Protein AF-A0A928ZYI0-F1 (afdb_monomer)

Mean predicted aligned error: 10.49 Å

Solvent-accessible surface area (backbone atoms only — not comparable to full-atom values): 10813 Å² total; per-residue (Å²): 131,84,80,61,93,61,46,67,62,53,51,55,52,46,49,52,52,40,52,75,71,68,54,58,61,42,54,43,59,63,54,42,42,55,52,51,50,44,72,76,41,76,84,53,95,66,86,69,86,47,65,69,55,44,50,51,49,47,51,52,48,62,71,78,39,56,74,75,52,48,38,54,74,51,77,34,72,52,71,47,79,56,95,93,38,81,28,45,30,55,32,68,66,76,90,75,96,70,92,78,60,72,76,78,32,42,46,92,66,49,70,70,55,48,54,58,50,60,67,38,67,67,58,39,50,54,49,52,54,52,47,50,56,47,42,55,49,30,48,51,53,53,58,56,71,72,45,95,70,78,60,77,66,54,58,54,53,52,52,50,51,52,51,52,54,54,48,54,63,55,54,71,58,55,70,78,67,73,80,118

Foldseek 3Di:
DDADPCLLVLLVVQVVVCVVVVHQQQCSLVVSQVVVLCVVCVPDPDSDRPPVSSVVSVVSSVVVDPPQSNAAQALDWDWDADPNDTWIAGAGDDPDDDDDDRLVRGPPQDPVNVCVQVVDPVSVVLSVVLNVLVNVLSVVSVVQVPDPDDPPVNVVVNVVSVVVSVVSNVVVPVVVPPPD

Nearest PDB structures (foldseek):
  6lum-assembly1_N  TM=4.759E-01  e=5.467E+00  Mycolicibacterium smegmatis MC2 51
  6lum-assembly1_D  TM=3.858E-01  e=3.660E+00  Mycolicibacterium smegmatis MC2 51
  8r7e-assembly1_A  TM=3.575E-01  e=7.712E+00  Homo sapiens

Organism: NCBI:txid1828722

Structure (mmCIF, N/CA/C/O backbone):
data_AF-A0A928ZYI0-F1
#
_entry.id   AF-A0A928ZYI0-F1
#
loop_
_atom_site.group_PDB
_atom_site.id
_atom_site.type_symbol
_atom_site.label_atom_id
_atom_site.label_alt_id
_atom_site.label_comp_id
_atom_site.label_asym_id
_atom_site.label_entity_id
_atom_site.label_seq_id
_atom_site.pdbx_PDB_ins_code
_atom_site.Cartn_x
_atom_site.Cartn_y
_atom_site.Cartn_z
_atom_site.occupancy
_atom_site.B_iso_or_equiv
_atom_site.auth_seq_id
_atom_site.auth_comp_id
_atom_site.auth_asym_id
_atom_site.auth_atom_id
_atom_site.pdbx_PDB_model_num
ATOM 1 N N . MET A 1 1 ? 23.953 13.586 -14.141 1.00 66.12 1 MET A N 1
ATOM 2 C CA . MET A 1 1 ? 24.049 13.687 -15.617 1.00 66.12 1 MET A CA 1
ATOM 3 C C . MET A 1 1 ? 22.927 14.598 -16.112 1.00 66.12 1 MET A C 1
ATOM 5 O O . MET A 1 1 ? 22.103 15.006 -15.305 1.00 66.12 1 MET A O 1
ATOM 9 N N . SER A 1 2 ? 22.910 15.006 -17.385 1.00 73.00 2 SER A N 1
ATOM 10 C CA . SER A 1 2 ? 21.799 15.810 -17.926 1.00 73.00 2 SER A CA 1
ATOM 11 C C . SER A 1 2 ? 20.615 14.918 -18.299 1.00 73.00 2 SER A C 1
ATOM 13 O O . SER A 1 2 ? 20.814 13.892 -18.949 1.00 73.00 2 SER A O 1
ATOM 15 N N . ILE A 1 3 ? 19.397 15.325 -17.936 1.00 79.12 3 ILE A N 1
ATOM 16 C CA . ILE A 1 3 ? 18.166 14.602 -18.283 1.00 79.12 3 ILE A CA 1
ATOM 17 C C . ILE A 1 3 ? 17.962 14.653 -19.812 1.00 79.12 3 ILE A C 1
ATOM 19 O O . ILE A 1 3 ? 17.959 15.751 -20.372 1.00 79.12 3 ILE A O 1
ATOM 23 N N . PRO A 1 4 ? 17.791 13.509 -20.501 1.00 83.25 4 PRO A N 1
ATOM 24 C CA . PRO A 1 4 ? 17.531 13.491 -21.940 1.00 83.25 4 PRO A CA 1
ATOM 25 C C . PRO A 1 4 ? 16.176 14.117 -22.294 1.00 83.25 4 PRO A C 1
ATOM 27 O O . PRO A 1 4 ? 15.170 13.822 -21.650 1.00 83.25 4 PRO A O 1
ATOM 30 N N . GLU A 1 5 ? 16.110 14.904 -23.371 1.00 83.81 5 GLU A N 1
ATOM 31 C CA . GLU A 1 5 ? 14.855 15.523 -23.841 1.00 83.81 5 GLU A CA 1
ATOM 32 C C . GLU A 1 5 ? 13.784 14.489 -24.238 1.00 83.81 5 GLU A C 1
ATOM 34 O O . GLU A 1 5 ? 12.589 14.737 -24.104 1.00 83.81 5 GLU A O 1
ATOM 39 N N . ASN A 1 6 ? 14.197 13.300 -24.683 1.00 90.38 6 ASN A N 1
ATOM 40 C CA . ASN A 1 6 ? 13.309 12.208 -25.083 1.00 90.38 6 ASN A CA 1
ATOM 41 C C . ASN A 1 6 ? 12.990 11.212 -23.949 1.00 90.38 6 ASN A C 1
ATOM 43 O O . ASN A 1 6 ? 12.422 10.151 -24.225 1.00 90.38 6 ASN A O 1
ATOM 47 N N . LEU A 1 7 ? 13.336 11.523 -22.690 1.00 91.38 7 LEU A N 1
ATOM 48 C CA . LEU A 1 7 ? 13.171 10.607 -21.553 1.00 91.38 7 LEU A CA 1
ATOM 49 C C . LEU A 1 7 ? 11.729 10.101 -21.413 1.00 91.38 7 LEU A C 1
ATOM 51 O O . LEU A 1 7 ? 11.518 8.906 -21.239 1.00 91.38 7 LEU A O 1
ATOM 55 N N . PHE A 1 8 ? 10.739 10.984 -21.557 1.00 92.75 8 PHE A N 1
ATOM 56 C CA . PHE A 1 8 ? 9.323 10.619 -21.448 1.00 92.75 8 PHE A CA 1
ATOM 57 C C . PHE A 1 8 ? 8.915 9.532 -22.453 1.00 92.75 8 PHE A C 1
ATOM 59 O O . PHE A 1 8 ? 8.271 8.553 -22.085 1.00 92.75 8 PHE A O 1
ATOM 66 N N . GLY A 1 9 ? 9.339 9.669 -23.714 1.00 94.00 9 GLY A N 1
ATOM 67 C CA . GLY A 1 9 ? 9.052 8.683 -24.758 1.00 94.00 9 GLY A CA 1
ATOM 68 C C . GLY A 1 9 ? 9.708 7.330 -24.482 1.00 94.00 9 GLY A C 1
ATOM 69 O O . GLY A 1 9 ? 9.057 6.299 -24.628 1.00 94.00 9 GLY A O 1
ATOM 70 N N . MET A 1 10 ? 10.962 7.335 -24.016 1.00 93.88 10 MET A N 1
ATOM 71 C CA . MET A 1 10 ? 11.665 6.105 -23.630 1.00 93.88 10 MET A CA 1
ATOM 72 C C . MET A 1 10 ? 10.990 5.405 -22.447 1.00 93.88 10 MET A C 1
ATOM 74 O O . MET A 1 10 ? 10.818 4.190 -22.479 1.00 93.88 10 MET A O 1
ATOM 78 N N . VAL A 1 11 ? 10.566 6.161 -21.428 1.00 95.00 11 VAL A N 1
ATOM 79 C CA . VAL A 1 11 ? 9.862 5.604 -20.263 1.00 95.00 11 VAL A CA 1
ATOM 80 C C . VAL A 1 11 ? 8.546 4.946 -20.677 1.00 95.00 11 VAL A C 1
ATOM 82 O O . VA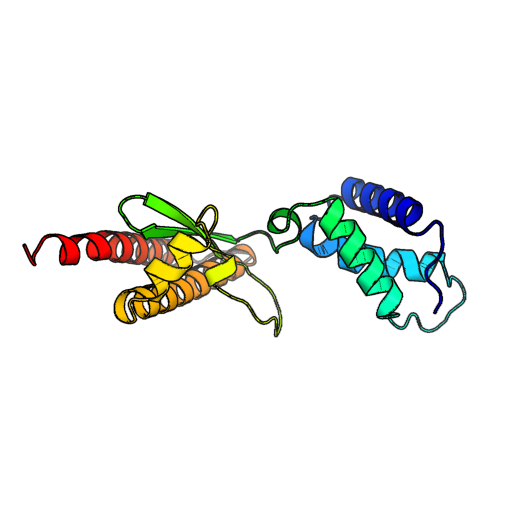L A 1 11 ? 8.266 3.844 -20.217 1.00 95.00 11 VAL A O 1
ATOM 85 N N . LEU A 1 12 ? 7.765 5.562 -21.571 1.00 95.50 12 LEU A N 1
ATOM 86 C CA . LEU A 1 12 ? 6.510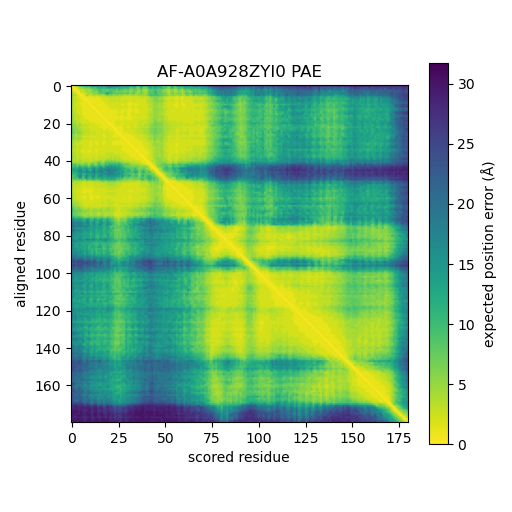 4.973 -22.055 1.00 95.50 12 LEU A CA 1
ATOM 87 C C . LEU A 1 12 ? 6.717 3.691 -22.871 1.00 95.50 12 LEU A C 1
ATOM 89 O O . LEU A 1 12 ? 5.909 2.766 -22.781 1.00 95.50 12 LEU A O 1
ATOM 93 N N . GLU A 1 13 ? 7.775 3.629 -23.677 1.00 96.50 13 GLU A N 1
ATOM 94 C CA . GLU A 1 13 ? 8.110 2.422 -24.436 1.00 96.50 13 GLU A CA 1
ATOM 95 C C . GLU A 1 13 ? 8.486 1.269 -23.497 1.00 96.50 13 GLU A C 1
ATOM 97 O O . GLU A 1 13 ? 7.930 0.176 -23.608 1.00 96.50 13 GLU A O 1
ATOM 102 N N . ILE A 1 14 ? 9.356 1.538 -22.520 1.00 95.81 14 ILE A N 1
ATOM 103 C CA . ILE A 1 14 ? 9.773 0.554 -21.515 1.00 95.81 14 ILE A CA 1
ATOM 104 C C . ILE A 1 14 ? 8.589 0.119 -20.645 1.00 95.81 14 ILE A C 1
ATOM 106 O O . ILE A 1 14 ? 8.409 -1.073 -20.413 1.00 95.81 14 ILE A O 1
ATOM 110 N N . ASP A 1 15 ? 7.742 1.044 -20.189 1.00 95.69 15 ASP A N 1
ATOM 111 C CA . ASP A 1 15 ? 6.549 0.695 -19.406 1.00 95.69 15 ASP A CA 1
ATOM 112 C C . ASP A 1 15 ? 5.623 -0.240 -20.198 1.00 95.69 15 ASP A C 1
ATOM 114 O O . ASP A 1 15 ? 5.145 -1.242 -19.667 1.00 95.69 15 ASP A O 1
ATOM 118 N N . LYS A 1 16 ? 5.449 -0.002 -21.505 1.00 96.69 16 LYS A N 1
ATOM 119 C CA . LYS A 1 16 ? 4.693 -0.902 -22.387 1.00 96.69 16 LYS A CA 1
ATOM 120 C C . LYS A 1 16 ? 5.327 -2.292 -22.490 1.00 96.69 16 LYS A C 1
ATOM 122 O O . LYS A 1 16 ? 4.604 -3.290 -22.505 1.00 96.69 16 LYS A O 1
ATOM 127 N N . GLU A 1 17 ? 6.652 -2.384 -22.558 1.00 96.75 17 GLU A N 1
ATOM 128 C CA . GLU A 1 17 ? 7.370 -3.664 -22.531 1.00 96.75 17 GLU A CA 1
ATOM 129 C C . GLU A 1 17 ? 7.152 -4.403 -21.203 1.00 96.75 17 GLU A C 1
ATOM 131 O O . GLU A 1 17 ? 6.815 -5.588 -21.212 1.00 96.75 17 GLU A O 1
ATOM 136 N N . LEU A 1 18 ? 7.256 -3.700 -20.072 1.00 94.69 18 LEU A N 1
ATOM 137 C CA . LEU A 1 18 ? 7.029 -4.253 -18.734 1.00 94.69 18 LEU A CA 1
ATOM 138 C C . LEU A 1 18 ? 5.569 -4.700 -18.535 1.00 94.69 18 LEU A C 1
ATOM 140 O O . LEU A 1 18 ? 5.321 -5.752 -17.942 1.00 94.69 18 LEU A O 1
ATOM 144 N N . ILE A 1 19 ? 4.597 -3.960 -19.080 1.00 93.75 19 ILE A N 1
ATOM 145 C CA . ILE A 1 19 ? 3.182 -4.365 -19.118 1.00 93.75 19 ILE A CA 1
ATOM 146 C C . ILE A 1 19 ? 3.024 -5.690 -19.867 1.00 93.75 19 ILE A C 1
ATOM 148 O O . ILE A 1 19 ? 2.375 -6.604 -19.360 1.00 93.75 19 ILE A O 1
ATOM 152 N N . ASN A 1 20 ? 3.633 -5.818 -21.048 1.00 95.06 20 ASN A N 1
ATOM 153 C CA . ASN A 1 20 ? 3.550 -7.041 -21.853 1.00 95.06 20 ASN A CA 1
ATOM 154 C C . ASN A 1 20 ? 4.205 -8.250 -21.165 1.00 95.06 20 ASN A C 1
ATOM 156 O O . ASN A 1 20 ? 3.819 -9.386 -21.429 1.00 95.06 20 ASN A O 1
ATOM 160 N N . GLN A 1 21 ? 5.167 -8.015 -20.271 1.00 94.31 21 GLN A N 1
ATOM 161 C CA . GLN A 1 21 ? 5.796 -9.040 -19.432 1.00 94.31 21 GLN A CA 1
ATOM 162 C C . GLN A 1 21 ? 4.966 -9.401 -18.185 1.00 94.31 21 GLN A C 1
ATOM 164 O O . GLN A 1 21 ? 5.357 -10.281 -17.424 1.00 94.31 21 GLN A O 1
ATOM 169 N N . GLY A 1 22 ? 3.827 -8.737 -17.955 1.00 87.62 22 GLY A N 1
ATOM 170 C CA . GLY A 1 22 ? 2.979 -8.969 -16.783 1.00 87.62 22 GLY A CA 1
ATOM 171 C C . GLY A 1 22 ? 3.544 -8.395 -15.482 1.00 87.62 22 GLY A C 1
ATOM 172 O O . GLY A 1 22 ? 3.094 -8.766 -14.400 1.00 87.62 22 GLY A O 1
ATOM 173 N N . ILE A 1 23 ? 4.522 -7.489 -15.561 1.00 88.94 23 ILE A N 1
ATOM 174 C CA . ILE A 1 23 ? 5.124 -6.857 -14.387 1.00 88.94 23 ILE A CA 1
ATOM 175 C C . ILE A 1 23 ? 4.099 -5.937 -13.724 1.00 88.94 23 ILE A C 1
ATOM 177 O O . ILE A 1 23 ? 3.411 -5.172 -14.400 1.00 88.94 23 ILE A O 1
ATOM 181 N N . ASN A 1 24 ? 3.994 -5.975 -12.397 1.00 84.00 24 ASN A N 1
ATOM 182 C CA . ASN A 1 24 ? 3.056 -5.132 -11.655 1.00 84.00 24 ASN A CA 1
ATOM 183 C C . ASN A 1 24 ? 3.522 -3.665 -11.592 1.00 84.00 24 ASN A C 1
ATOM 185 O O . ASN A 1 24 ? 4.717 -3.440 -11.405 1.00 84.00 24 ASN A O 1
ATOM 189 N N . PRO A 1 25 ? 2.616 -2.667 -11.659 1.00 86.00 25 PRO A N 1
ATOM 190 C CA . PRO A 1 25 ? 3.000 -1.253 -11.754 1.00 86.00 25 PRO A CA 1
ATOM 191 C C . PRO A 1 25 ? 3.922 -0.758 -10.624 1.00 86.00 25 PRO A C 1
ATOM 193 O O . PRO A 1 25 ? 4.846 0.004 -10.896 1.00 86.00 25 PRO A O 1
ATOM 196 N N . HIS A 1 26 ? 3.751 -1.250 -9.391 1.00 82.44 26 HIS A N 1
ATOM 197 C CA . HIS A 1 26 ? 4.554 -0.850 -8.224 1.00 82.44 26 HIS A CA 1
ATOM 198 C C . HIS A 1 26 ? 6.069 -1.089 -8.346 1.00 82.44 26 HIS A C 1
ATOM 200 O O . HIS A 1 26 ? 6.850 -0.333 -7.778 1.00 82.44 26 HIS A O 1
ATOM 206 N N . VAL A 1 27 ? 6.508 -2.094 -9.114 1.00 85.31 27 VAL A N 1
ATOM 207 C CA . VAL A 1 27 ? 7.943 -2.347 -9.372 1.00 85.31 27 VAL A CA 1
ATOM 208 C C . VAL A 1 27 ? 8.423 -1.762 -10.697 1.00 85.31 27 VAL A C 1
ATOM 210 O O . VAL A 1 27 ? 9.629 -1.704 -10.942 1.00 85.31 27 VAL A O 1
ATOM 213 N N . ARG A 1 28 ? 7.510 -1.319 -11.574 1.00 89.69 28 ARG A N 1
ATOM 214 C CA . ARG A 1 28 ? 7.880 -0.884 -12.929 1.00 89.69 28 ARG A CA 1
ATOM 215 C C . ARG A 1 28 ? 8.763 0.347 -12.924 1.00 89.69 28 ARG A C 1
ATOM 217 O O . ARG A 1 28 ? 9.660 0.408 -13.751 1.00 89.69 28 ARG A O 1
ATOM 224 N N . TYR A 1 29 ? 8.572 1.287 -11.996 1.00 87.94 29 TYR A N 1
ATOM 225 C CA . TYR A 1 29 ? 9.422 2.480 -11.940 1.00 87.94 29 TYR A CA 1
ATOM 226 C C . TYR A 1 29 ? 10.896 2.111 -11.708 1.00 87.94 29 TYR A C 1
ATOM 228 O O . TYR A 1 29 ? 11.773 2.666 -12.362 1.00 87.94 29 TYR A O 1
ATOM 236 N N . ALA A 1 30 ? 11.163 1.155 -10.812 1.00 86.00 30 ALA A N 1
ATOM 237 C CA . ALA A 1 30 ? 12.517 0.726 -10.479 1.00 86.00 30 ALA A CA 1
ATOM 238 C C . ALA A 1 30 ? 13.158 -0.002 -11.666 1.00 86.00 30 ALA A C 1
ATOM 240 O O . ALA A 1 30 ? 14.255 0.346 -12.092 1.00 86.00 30 ALA A O 1
ATOM 241 N N . LEU A 1 31 ? 12.424 -0.942 -12.268 1.00 90.06 31 LEU A N 1
ATOM 242 C CA . LEU A 1 31 ? 12.883 -1.672 -13.451 1.00 90.06 31 LEU A CA 1
ATOM 243 C C . LEU A 1 31 ? 13.069 -0.750 -14.663 1.00 90.06 31 LEU A C 1
ATOM 245 O O . LEU A 1 31 ? 14.016 -0.910 -15.428 1.00 90.06 31 LEU A O 1
ATOM 249 N N . ALA A 1 32 ? 12.198 0.245 -14.826 1.00 91.69 32 ALA A N 1
ATOM 250 C CA . ALA A 1 32 ? 12.322 1.231 -15.887 1.00 91.69 32 ALA A CA 1
ATOM 251 C C . ALA A 1 32 ? 13.551 2.121 -15.698 1.00 91.69 32 ALA A C 1
ATOM 253 O O . ALA A 1 32 ? 14.197 2.443 -16.689 1.00 91.69 32 ALA A O 1
ATOM 254 N N . SER A 1 33 ? 13.916 2.480 -14.463 1.00 89.06 33 SER A N 1
ATOM 255 C CA . SER A 1 33 ? 15.175 3.183 -14.189 1.00 89.06 33 SER A CA 1
ATOM 256 C C . SER A 1 33 ? 16.384 2.383 -14.664 1.00 89.06 33 SER A C 1
ATOM 258 O O . SER A 1 33 ? 17.222 2.924 -15.388 1.00 89.06 33 SER A O 1
ATOM 260 N N . ASP A 1 34 ? 16.435 1.090 -14.347 1.00 87.62 34 ASP A N 1
ATOM 261 C CA . ASP A 1 34 ? 17.522 0.217 -14.793 1.00 87.62 34 ASP A CA 1
ATOM 262 C C . ASP A 1 34 ? 17.577 0.110 -16.325 1.00 87.62 34 ASP A C 1
ATOM 264 O O . ASP A 1 34 ? 18.645 0.248 -16.924 1.00 87.62 34 ASP A O 1
ATOM 268 N N . GLU A 1 35 ? 16.433 -0.088 -16.985 1.00 90.56 35 GLU A N 1
ATOM 269 C CA . GLU A 1 35 ? 16.365 -0.199 -18.447 1.00 90.56 35 GLU A CA 1
ATOM 270 C C . GLU A 1 35 ? 16.688 1.118 -19.166 1.00 90.56 35 GLU A C 1
ATOM 272 O O . GLU A 1 35 ? 17.401 1.116 -20.173 1.00 90.56 35 GLU A O 1
ATOM 277 N N . VAL A 1 36 ? 16.242 2.263 -18.641 1.00 90.50 36 VAL A N 1
ATOM 278 C CA . VAL A 1 36 ? 16.611 3.578 -19.186 1.00 90.50 36 VAL A CA 1
ATOM 279 C C . VAL A 1 36 ? 18.121 3.777 -19.098 1.00 90.50 36 VAL A C 1
ATOM 281 O O . VAL A 1 36 ? 18.742 4.179 -20.084 1.00 90.50 36 VAL A O 1
ATOM 284 N N . LEU A 1 37 ? 18.737 3.467 -17.956 1.00 87.25 37 LEU A N 1
ATOM 285 C CA . LEU A 1 37 ? 20.180 3.622 -17.791 1.00 87.25 37 LEU A CA 1
ATOM 286 C C . LEU A 1 37 ? 20.968 2.692 -18.725 1.00 87.25 37 LEU A C 1
ATOM 288 O O . LEU A 1 37 ? 21.953 3.135 -19.317 1.00 87.25 37 LEU A O 1
ATOM 292 N N . LYS A 1 38 ? 20.509 1.450 -18.939 1.00 87.62 38 LYS A N 1
ATOM 293 C CA . LYS A 1 38 ? 21.093 0.536 -19.941 1.00 87.62 38 LYS A CA 1
ATOM 294 C C . LYS A 1 38 ? 21.020 1.111 -21.355 1.00 87.62 38 LYS A C 1
ATOM 296 O O . LYS A 1 38 ? 22.003 1.036 -22.090 1.00 87.62 38 LYS A O 1
ATOM 301 N N . ARG A 1 39 ? 19.881 1.698 -21.746 1.00 88.69 39 ARG A N 1
ATOM 302 C CA . ARG A 1 39 ? 19.697 2.294 -23.083 1.00 88.69 39 ARG A CA 1
ATOM 303 C C . ARG A 1 39 ? 20.539 3.554 -23.285 1.00 88.69 39 ARG A C 1
ATOM 305 O O . ARG A 1 39 ? 21.074 3.754 -24.372 1.00 88.69 39 ARG A O 1
ATOM 312 N N . LEU A 1 40 ? 20.669 4.390 -22.256 1.00 85.88 40 LEU A N 1
ATOM 313 C CA . LEU A 1 40 ? 21.466 5.619 -22.314 1.00 85.88 40 LEU A CA 1
ATOM 314 C C . LEU A 1 40 ? 22.975 5.346 -22.271 1.00 85.88 40 LEU A C 1
ATOM 316 O O . LEU A 1 40 ? 23.748 6.078 -22.891 1.00 85.88 40 LEU A O 1
ATOM 320 N N . TYR A 1 41 ? 23.395 4.291 -21.568 1.00 84.12 41 TYR A N 1
ATOM 321 C CA . TYR A 1 41 ? 24.804 3.992 -21.310 1.00 84.12 41 TYR A CA 1
ATOM 322 C C . TYR A 1 41 ? 25.156 2.515 -21.573 1.00 84.12 41 TYR A C 1
ATOM 324 O O . TYR A 1 41 ? 25.659 1.832 -20.678 1.00 84.12 41 TYR A O 1
ATOM 332 N N . PRO A 1 42 ? 24.984 2.014 -22.811 1.00 81.31 42 PRO A N 1
ATOM 333 C CA . PRO A 1 42 ? 25.115 0.586 -23.131 1.00 81.31 42 PRO A CA 1
ATOM 334 C C . PRO A 1 42 ? 26.524 0.012 -22.910 1.00 81.31 42 PRO A C 1
ATOM 336 O O . PRO A 1 42 ? 26.683 -1.195 -22.766 1.00 81.31 42 PRO A O 1
ATOM 339 N N . ASN A 1 43 ? 27.548 0.871 -22.868 1.00 80.75 43 ASN A N 1
ATOM 340 C CA . ASN A 1 43 ? 28.948 0.478 -22.691 1.00 80.75 43 ASN A CA 1
ATOM 341 C C . ASN A 1 43 ? 29.485 0.754 -21.277 1.00 80.75 43 ASN A C 1
ATOM 343 O O . ASN A 1 43 ? 30.689 0.624 -21.056 1.00 80.75 43 ASN A O 1
ATOM 347 N N . SER A 1 44 ? 28.641 1.187 -20.332 1.00 72.00 44 SER A N 1
ATOM 348 C CA . SER A 1 44 ? 29.100 1.446 -18.968 1.00 72.00 44 SER A CA 1
ATOM 349 C C . SER A 1 44 ? 29.196 0.132 -18.185 1.00 72.00 44 SER A C 1
ATOM 351 O O . SER A 1 44 ? 28.175 -0.527 -17.994 1.00 72.00 44 SER A O 1
ATOM 353 N N . PRO A 1 45 ? 30.384 -0.256 -17.683 1.00 62.25 45 PRO A N 1
ATOM 354 C CA . PRO A 1 45 ? 30.533 -1.457 -16.857 1.00 62.25 45 PRO A CA 1
ATOM 355 C C . PRO A 1 45 ? 29.892 -1.299 -15.470 1.00 62.25 45 PRO A C 1
ATOM 357 O O . PRO A 1 45 ? 29.680 -2.290 -14.777 1.00 62.25 45 PRO A O 1
ATOM 360 N N . TYR A 1 46 ? 29.571 -0.062 -15.078 1.00 58.91 46 TYR A N 1
ATOM 361 C CA . TYR A 1 46 ? 28.859 0.268 -13.851 1.00 58.91 46 TYR A CA 1
ATOM 362 C C . TYR A 1 46 ? 27.659 1.139 -14.201 1.00 58.91 46 TYR A C 1
ATOM 364 O O . TYR A 1 46 ? 27.806 2.286 -14.631 1.00 58.91 46 TYR A O 1
ATOM 372 N N . ILE A 1 47 ? 26.463 0.590 -14.024 1.00 64.88 47 ILE A N 1
ATOM 373 C CA . ILE A 1 47 ? 25.238 1.378 -14.029 1.00 64.88 47 ILE A CA 1
ATOM 374 C C . ILE A 1 47 ? 25.029 1.825 -12.587 1.00 64.88 47 ILE A C 1
ATOM 376 O O . ILE A 1 47 ? 24.393 1.138 -11.794 1.00 64.88 47 ILE A O 1
ATOM 380 N N . THR A 1 48 ? 25.655 2.935 -12.203 1.00 61.47 48 THR A N 1
ATOM 381 C CA . THR A 1 48 ? 25.264 3.612 -10.965 1.00 61.47 48 THR A CA 1
ATOM 382 C C . THR A 1 48 ? 23.933 4.309 -11.213 1.00 61.47 48 THR A C 1
ATOM 384 O O . THR A 1 48 ? 23.835 5.029 -12.213 1.00 61.47 48 THR A O 1
ATOM 387 N N . PRO A 1 49 ? 22.931 4.129 -10.336 1.00 62.91 49 PRO A N 1
ATOM 388 C CA . PRO A 1 49 ? 21.721 4.930 -10.384 1.00 62.91 49 PRO A CA 1
ATOM 389 C C . PRO A 1 49 ? 22.117 6.404 -10.348 1.00 62.91 49 PRO A C 1
ATOM 391 O O . PRO A 1 49 ? 22.756 6.861 -9.403 1.00 62.91 49 PRO A O 1
ATOM 394 N N . ASP A 1 50 ? 21.806 7.137 -11.413 1.00 70.50 50 ASP A N 1
ATOM 395 C CA . ASP A 1 50 ? 21.826 8.589 -11.340 1.00 70.50 50 ASP A CA 1
ATOM 396 C C . ASP A 1 50 ? 20.522 9.009 -10.667 1.00 70.50 50 ASP A C 1
ATOM 398 O O . ASP A 1 50 ? 19.439 8.839 -11.242 1.00 70.50 50 ASP A O 1
ATOM 402 N N . ASP A 1 51 ? 20.629 9.536 -9.448 1.00 77.25 51 ASP A N 1
ATOM 403 C CA . ASP A 1 51 ? 19.485 9.993 -8.658 1.00 77.25 51 ASP A CA 1
ATOM 404 C C . ASP A 1 51 ? 18.614 10.982 -9.450 1.00 77.25 51 ASP A C 1
ATOM 406 O O . ASP A 1 51 ? 17.391 10.928 -9.366 1.00 77.25 51 ASP A O 1
ATOM 410 N N . SER A 1 52 ? 19.210 11.814 -10.315 1.00 84.50 52 SER A N 1
ATOM 411 C CA . SER A 1 52 ? 18.465 12.793 -11.120 1.00 84.50 52 SER A CA 1
ATOM 412 C C . SER A 1 52 ? 17.616 12.159 -12.228 1.00 84.50 52 SER A C 1
ATOM 414 O O . SER A 1 52 ? 16.496 12.607 -12.480 1.00 84.50 52 SER A O 1
ATOM 416 N N . ILE A 1 53 ? 18.112 11.096 -12.871 1.00 85.38 53 ILE A N 1
ATOM 417 C CA . ILE A 1 53 ? 17.354 10.343 -13.883 1.00 85.38 53 ILE A CA 1
ATOM 418 C C . ILE A 1 53 ? 16.281 9.503 -13.190 1.00 85.38 53 ILE A C 1
ATOM 420 O O . ILE A 1 53 ? 15.131 9.500 -13.625 1.00 85.38 53 ILE A O 1
ATOM 424 N N . SER A 1 54 ? 16.632 8.849 -12.084 1.00 84.81 54 SER A N 1
ATOM 425 C CA . SER A 1 54 ? 15.709 8.029 -11.295 1.00 84.81 54 SER A CA 1
ATOM 426 C C . SER A 1 54 ? 14.547 8.860 -10.741 1.00 84.81 54 SER A C 1
ATOM 428 O O . SER A 1 54 ? 13.389 8.450 -10.834 1.00 84.81 54 SER A O 1
ATOM 430 N N . ASP A 1 55 ? 14.821 10.068 -10.242 1.00 88.19 55 ASP A N 1
ATOM 431 C CA . 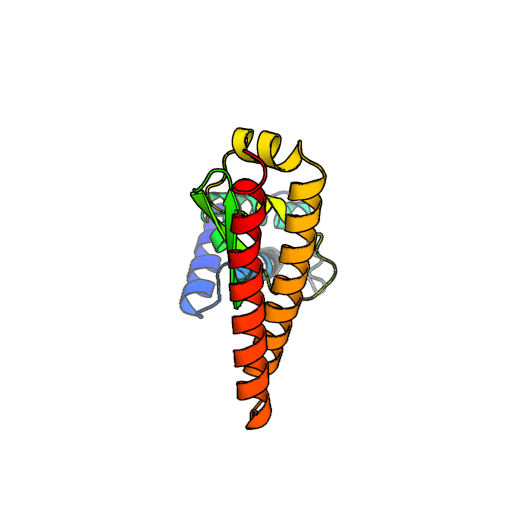ASP A 1 55 ? 13.792 11.004 -9.789 1.00 88.19 55 ASP A CA 1
ATOM 432 C C . ASP A 1 55 ? 12.913 11.506 -10.935 1.00 88.19 55 ASP A C 1
ATOM 434 O O . ASP A 1 55 ? 11.693 11.590 -10.777 1.00 88.19 55 ASP A O 1
ATOM 438 N N . ALA A 1 56 ? 13.496 11.804 -12.099 1.00 90.44 56 ALA A N 1
ATOM 439 C CA . ALA A 1 56 ? 12.729 12.198 -13.277 1.00 90.44 56 ALA A CA 1
ATOM 440 C C . ALA A 1 56 ? 11.787 11.072 -13.736 1.00 90.44 56 ALA A C 1
ATOM 442 O O . ALA A 1 56 ? 10.611 11.320 -14.005 1.00 90.44 56 ALA A O 1
ATOM 443 N N . ILE A 1 57 ? 12.260 9.823 -13.749 1.00 91.06 57 ILE A N 1
ATOM 444 C CA . ILE A 1 57 ? 11.438 8.645 -14.058 1.00 91.06 57 ILE A CA 1
ATOM 445 C C . ILE A 1 57 ? 10.325 8.487 -13.021 1.00 91.06 57 ILE A C 1
ATOM 447 O O . ILE A 1 57 ? 9.164 8.324 -13.394 1.00 91.06 57 ILE A O 1
ATOM 451 N N . ARG A 1 58 ? 10.632 8.617 -11.725 1.00 87.81 58 ARG A N 1
ATOM 452 C CA . ARG A 1 58 ? 9.624 8.567 -10.655 1.00 87.81 58 ARG A CA 1
ATOM 453 C C . ARG A 1 58 ? 8.543 9.634 -10.838 1.00 87.81 58 ARG A C 1
ATOM 455 O O . ARG A 1 58 ? 7.363 9.350 -10.648 1.00 87.81 58 ARG A O 1
ATOM 462 N N . GLN A 1 59 ? 8.920 10.850 -11.234 1.00 90.81 59 GLN A N 1
ATOM 463 C CA . GLN A 1 59 ? 7.959 11.913 -11.542 1.00 90.81 59 GLN A CA 1
ATOM 464 C C . GLN A 1 59 ? 7.074 11.565 -12.741 1.00 90.81 59 GLN A C 1
ATOM 466 O O . GLN A 1 59 ? 5.872 11.808 -12.678 1.00 90.81 59 GLN A O 1
ATOM 471 N N . ILE A 1 60 ? 7.633 10.963 -13.793 1.00 93.69 60 ILE A N 1
ATOM 472 C CA . ILE A 1 60 ? 6.864 10.505 -14.958 1.00 93.69 60 ILE A CA 1
ATOM 473 C C . ILE A 1 60 ? 5.854 9.425 -14.544 1.00 93.69 60 ILE A C 1
ATOM 475 O O . ILE A 1 60 ? 4.676 9.532 -14.877 1.00 93.69 60 ILE A O 1
ATOM 479 N N . TYR A 1 61 ? 6.265 8.432 -13.751 1.00 92.06 61 TYR A N 1
ATOM 480 C CA . TYR A 1 61 ? 5.347 7.405 -13.246 1.00 92.06 61 TYR A CA 1
ATOM 481 C C . TYR A 1 61 ? 4.218 8.002 -12.397 1.00 92.06 61 TYR A C 1
ATOM 483 O O . TYR A 1 61 ? 3.064 7.632 -12.594 1.00 92.06 61 TYR A O 1
ATOM 491 N N . ASN A 1 62 ? 4.510 8.981 -11.535 1.00 88.00 62 ASN A N 1
ATOM 492 C CA . ASN A 1 62 ? 3.492 9.695 -10.751 1.00 88.00 62 ASN A CA 1
ATOM 493 C C . ASN A 1 62 ? 2.498 10.512 -11.604 1.00 88.00 62 ASN A C 1
ATOM 495 O O . ASN A 1 62 ? 1.463 10.928 -11.089 1.00 88.00 62 ASN A O 1
ATOM 499 N N . GLN A 1 63 ? 2.808 10.788 -12.877 1.00 90.94 63 GLN A N 1
ATOM 500 C CA . GLN A 1 63 ? 1.883 11.438 -13.815 1.00 90.94 63 GLN A CA 1
ATOM 501 C C . GLN A 1 63 ? 0.998 10.430 -14.558 1.00 90.94 63 GLN A C 1
ATOM 503 O O . GLN A 1 63 ? -0.128 10.763 -14.923 1.00 90.94 63 GLN A O 1
ATOM 508 N N . ILE A 1 64 ? 1.510 9.223 -14.812 1.00 91.00 64 ILE A N 1
ATOM 509 C CA . ILE A 1 64 ? 0.816 8.178 -15.581 1.00 91.00 64 ILE A CA 1
ATOM 510 C C . ILE A 1 64 ? -0.108 7.356 -14.678 1.00 91.00 64 ILE A C 1
ATOM 512 O O . ILE A 1 64 ? -1.196 6.957 -15.090 1.00 91.00 64 ILE A O 1
ATOM 516 N N . TYR A 1 65 ? 0.329 7.108 -13.447 1.00 87.50 65 TYR A N 1
ATOM 517 C CA . TYR A 1 65 ? -0.316 6.211 -12.503 1.00 87.50 65 TYR A CA 1
ATOM 518 C C . TYR A 1 65 ? -0.790 6.966 -11.269 1.00 87.50 65 TYR A C 1
ATOM 520 O O . TYR A 1 65 ? -0.170 7.938 -10.832 1.00 87.50 65 TYR A O 1
ATOM 528 N N . SER A 1 66 ? -1.880 6.493 -10.665 1.00 80.94 66 SER A N 1
ATOM 529 C CA . SER A 1 66 ? -2.247 6.987 -9.344 1.00 80.94 66 SER A CA 1
ATOM 530 C C . SER A 1 66 ? -1.243 6.477 -8.309 1.00 80.94 66 SER A C 1
ATOM 532 O O . SER A 1 66 ? -0.637 5.417 -8.479 1.00 80.94 66 SER A O 1
ATOM 534 N N . LEU A 1 67 ? -1.106 7.189 -7.185 1.00 73.12 67 LEU A N 1
ATOM 535 C CA . LEU A 1 67 ? -0.274 6.723 -6.069 1.00 73.12 67 LEU A CA 1
ATOM 536 C C . LEU A 1 67 ? -0.647 5.291 -5.646 1.00 73.12 67 LEU A C 1
ATOM 538 O O . LEU A 1 67 ? 0.224 4.504 -5.297 1.00 73.12 67 LEU A O 1
ATOM 542 N N . ARG A 1 68 ? -1.935 4.946 -5.735 1.00 71.06 68 ARG A N 1
ATOM 543 C CA . ARG A 1 68 ? -2.463 3.617 -5.422 1.00 71.06 68 ARG A CA 1
ATOM 544 C C . ARG A 1 68 ? -1.930 2.526 -6.353 1.00 71.06 68 ARG A C 1
ATOM 546 O O . ARG A 1 68 ? -1.759 1.400 -5.900 1.00 71.06 68 ARG A O 1
ATOM 553 N N . ASP A 1 69 ? -1.704 2.828 -7.626 1.00 78.31 69 ASP A N 1
ATOM 554 C CA . ASP A 1 69 ? -1.206 1.842 -8.592 1.00 78.31 69 ASP A CA 1
ATOM 555 C C . ASP A 1 69 ? 0.298 1.592 -8.402 1.00 78.31 69 ASP A C 1
ATOM 557 O O . ASP A 1 69 ? 0.780 0.484 -8.626 1.00 78.31 69 ASP A O 1
ATOM 561 N N . LEU A 1 70 ? 1.032 2.623 -7.970 1.00 77.19 70 LEU A N 1
ATOM 562 C CA . LEU A 1 70 ? 2.477 2.570 -7.724 1.00 77.19 70 LEU A CA 1
ATOM 563 C C . LEU A 1 70 ? 2.847 2.014 -6.345 1.00 77.19 70 LEU A C 1
ATOM 565 O O . LEU A 1 70 ? 4.003 1.670 -6.117 1.00 77.19 70 LEU A O 1
ATOM 569 N N . GLN A 1 71 ? 1.891 1.934 -5.423 1.00 71.75 71 GLN A N 1
ATOM 570 C CA . GLN A 1 71 ? 2.080 1.279 -4.133 1.00 71.75 71 GLN A CA 1
ATOM 571 C C . GLN A 1 71 ? 2.078 -0.240 -4.289 1.00 71.75 71 GLN A C 1
ATOM 573 O O . GLN A 1 71 ? 1.364 -0.788 -5.132 1.00 71.75 71 GLN A O 1
ATOM 578 N N . SER A 1 72 ? 2.852 -0.924 -3.441 1.00 66.69 72 SER A N 1
ATOM 579 C CA . SER A 1 72 ? 2.843 -2.384 -3.388 1.00 66.69 72 SER A CA 1
ATOM 580 C C . SER A 1 72 ? 1.410 -2.904 -3.213 1.00 66.69 72 SER A C 1
ATOM 582 O O . SER A 1 72 ? 0.643 -2.351 -2.409 1.00 66.69 72 SER A O 1
ATOM 584 N N . PRO A 1 73 ? 1.000 -3.917 -4.001 1.00 65.88 73 PRO A N 1
ATOM 585 C CA . PRO A 1 73 ? -0.341 -4.463 -3.938 1.00 65.88 73 PRO A CA 1
ATOM 586 C C . PRO A 1 73 ? -0.628 -4.932 -2.515 1.00 65.88 73 PRO A C 1
ATOM 588 O O . PRO A 1 73 ? 0.084 -5.755 -1.946 1.00 65.88 73 PRO A O 1
ATOM 591 N N . SER A 1 74 ? -1.690 -4.386 -1.929 1.00 62.91 74 SER A N 1
ATOM 592 C CA . SER A 1 74 ? -2.063 -4.713 -0.560 1.00 62.91 74 SER A CA 1
ATOM 593 C C . SER A 1 74 ? -2.517 -6.166 -0.480 1.00 62.91 74 SER A C 1
ATOM 595 O O . SER A 1 74 ? -3.493 -6.550 -1.125 1.00 62.91 74 SER A O 1
ATOM 597 N N . VAL A 1 75 ? -1.840 -6.960 0.348 1.00 72.50 75 VAL A N 1
ATOM 598 C CA . VAL A 1 75 ? -2.234 -8.349 0.641 1.00 72.50 75 VAL A CA 1
ATOM 599 C C . VAL A 1 75 ? -3.521 -8.376 1.478 1.00 72.50 75 VAL A C 1
ATOM 601 O O . VAL A 1 75 ? -4.280 -9.345 1.451 1.00 72.50 75 VAL A O 1
ATOM 604 N N . HIS A 1 76 ? -3.814 -7.274 2.176 1.00 80.19 76 HIS A N 1
ATOM 605 C CA . HIS A 1 76 ? -5.020 -7.089 2.968 1.00 80.19 76 HIS A CA 1
ATOM 606 C C . HIS A 1 76 ? -5.544 -5.648 2.878 1.00 80.19 76 HIS A C 1
ATOM 608 O O . HIS A 1 76 ? -4.776 -4.685 2.821 1.00 80.19 76 HIS A O 1
ATOM 614 N N . VAL A 1 77 ? -6.870 -5.498 2.898 1.00 82.38 77 VAL A N 1
ATOM 615 C CA . VAL A 1 77 ? -7.548 -4.203 3.029 1.00 82.38 77 VAL A CA 1
ATOM 616 C C . VAL A 1 77 ? -8.445 -4.272 4.257 1.00 82.38 77 VAL A C 1
ATOM 618 O O . VAL A 1 77 ? -9.432 -5.007 4.267 1.00 82.38 77 VAL A O 1
ATOM 621 N N . GLY A 1 78 ? -8.080 -3.509 5.284 1.00 84.25 78 GLY A N 1
ATOM 622 C CA . GLY A 1 78 ? -8.900 -3.289 6.467 1.00 84.25 78 GLY A CA 1
ATOM 623 C C . GLY A 1 78 ? -9.862 -2.116 6.278 1.00 84.25 78 GLY A C 1
ATOM 624 O O . GLY A 1 78 ? -9.976 -1.533 5.196 1.00 84.25 78 GLY A O 1
ATOM 625 N N . ALA A 1 79 ? -10.543 -1.732 7.356 1.00 84.94 79 ALA A N 1
ATOM 626 C CA . ALA A 1 79 ? -11.389 -0.548 7.372 1.00 84.94 79 ALA A CA 1
ATOM 627 C C . ALA A 1 79 ? -11.328 0.169 8.722 1.00 84.94 79 ALA A C 1
ATOM 629 O O . ALA A 1 79 ? -11.286 -0.460 9.781 1.00 84.94 79 ALA A O 1
ATOM 630 N N . VAL A 1 80 ? -11.388 1.495 8.663 1.00 86.19 80 VAL A N 1
ATOM 631 C CA . VAL A 1 80 ? -11.510 2.377 9.824 1.00 86.19 80 VAL A CA 1
ATOM 632 C C . VAL A 1 80 ? -12.856 3.078 9.748 1.00 86.19 80 VAL A C 1
ATOM 634 O O . VAL A 1 80 ? -13.253 3.572 8.693 1.00 86.19 80 VAL A O 1
ATOM 637 N N . ILE A 1 81 ? -13.577 3.107 10.866 1.00 84.50 81 ILE A N 1
ATOM 638 C CA . ILE A 1 81 ? -14.846 3.827 10.970 1.00 84.50 81 ILE A CA 1
ATOM 639 C C . ILE A 1 81 ? -14.576 5.186 11.597 1.00 84.50 81 ILE A C 1
ATOM 641 O O . ILE A 1 81 ? -14.033 5.267 12.696 1.00 84.50 81 ILE A O 1
ATOM 645 N N . PHE A 1 82 ? -15.021 6.245 10.930 1.00 86.69 82 PHE A N 1
ATOM 646 C CA . PHE A 1 82 ? -15.022 7.589 11.487 1.00 86.69 82 PHE A CA 1
ATOM 647 C C . PHE A 1 82 ? -16.301 8.320 11.100 1.00 86.69 82 PHE A C 1
ATOM 649 O O . PHE A 1 82 ? -16.642 8.398 9.922 1.00 86.69 82 PHE A O 1
ATOM 656 N N . ARG A 1 83 ? -17.005 8.866 12.102 1.00 84.56 83 ARG A N 1
ATOM 657 C CA . ARG A 1 83 ? -18.306 9.544 11.930 1.00 84.56 83 ARG A CA 1
ATOM 658 C C . ARG A 1 83 ? -19.290 8.715 11.097 1.00 84.56 83 ARG A C 1
ATOM 660 O O . ARG A 1 83 ? -19.873 9.221 10.144 1.00 84.56 83 ARG A O 1
ATOM 667 N N . ASP A 1 84 ? -19.394 7.429 11.432 1.00 81.62 84 ASP A N 1
ATOM 668 C CA . A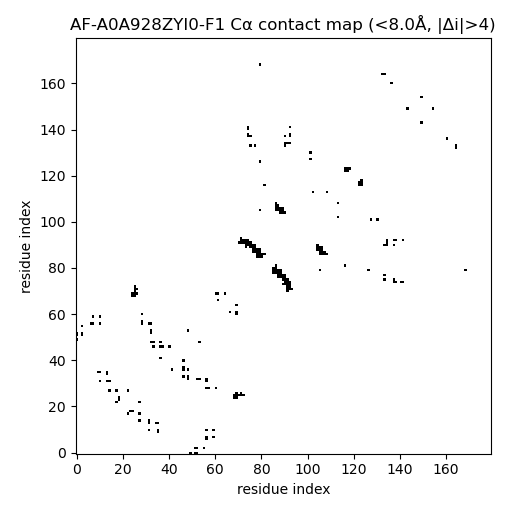SP A 1 84 ? -20.263 6.443 10.772 1.00 81.62 84 ASP A CA 1
ATOM 669 C C . ASP A 1 84 ? -19.953 6.175 9.287 1.00 81.62 84 ASP A C 1
ATOM 671 O O . ASP A 1 84 ? -20.716 5.499 8.598 1.00 81.62 84 ASP A O 1
ATOM 675 N N . ILE A 1 85 ? -18.803 6.645 8.799 1.00 84.00 85 ILE A N 1
ATOM 676 C CA . ILE A 1 85 ? -18.304 6.390 7.447 1.00 84.00 85 ILE A CA 1
ATOM 677 C C . ILE A 1 85 ? -17.163 5.377 7.526 1.00 84.00 85 ILE A C 1
ATOM 679 O O . ILE A 1 85 ? -16.289 5.471 8.390 1.00 84.00 85 ILE A O 1
ATOM 683 N N . PHE A 1 86 ? -17.175 4.409 6.611 1.00 86.12 86 PHE A N 1
ATOM 684 C CA . PHE A 1 86 ? -16.097 3.443 6.441 1.00 86.12 86 PHE A CA 1
ATOM 685 C C . PHE A 1 86 ? -15.040 3.985 5.483 1.00 86.12 86 PHE A C 1
ATOM 687 O O . PHE A 1 86 ? -15.348 4.309 4.336 1.00 86.12 86 PHE A O 1
ATOM 694 N N . PHE A 1 87 ? -13.795 4.016 5.942 1.00 87.62 87 PHE A N 1
ATOM 695 C CA . PHE A 1 87 ? -12.629 4.339 5.133 1.00 87.62 87 PHE A CA 1
ATOM 696 C C . PHE A 1 87 ? -11.787 3.075 4.940 1.00 87.62 87 PHE A C 1
ATOM 698 O O . PHE A 1 87 ? -11.380 2.473 5.939 1.00 87.62 87 PHE A O 1
ATOM 705 N N . PRO A 1 88 ? -11.533 2.641 3.692 1.00 87.12 88 PRO A N 1
ATOM 706 C CA . PRO A 1 88 ? -10.619 1.539 3.428 1.00 87.12 88 PRO A CA 1
ATOM 707 C C . PRO A 1 88 ? -9.215 1.871 3.936 1.00 87.12 88 PRO A C 1
ATOM 709 O O . PRO A 1 88 ? -8.722 2.979 3.727 1.00 87.12 88 PRO A O 1
ATOM 712 N N . LEU A 1 89 ? -8.574 0.905 4.585 1.00 88.00 89 LEU A N 1
ATOM 713 C CA . LEU A 1 89 ? -7.199 1.003 5.060 1.00 88.00 89 LEU A CA 1
ATOM 714 C C . LEU A 1 89 ? -6.366 -0.060 4.352 1.00 88.00 89 LEU A C 1
ATOM 716 O O . LEU A 1 89 ? -6.506 -1.256 4.615 1.00 88.00 89 LEU A O 1
ATOM 720 N N . ARG A 1 90 ? -5.523 0.375 3.419 1.00 82.69 90 ARG A N 1
ATOM 721 C CA . ARG A 1 90 ? -4.648 -0.524 2.666 1.00 82.69 90 ARG A CA 1
ATOM 722 C C . ARG A 1 90 ? -3.433 -0.900 3.487 1.00 82.69 90 ARG A C 1
ATOM 724 O O . ARG A 1 90 ? -2.755 -0.022 4.005 1.00 82.69 90 ARG A O 1
ATOM 731 N N . ILE A 1 91 ? -3.139 -2.191 3.554 1.00 85.06 91 ILE A N 1
ATOM 732 C CA . ILE A 1 91 ? -1.964 -2.689 4.257 1.00 85.06 91 ILE A CA 1
ATOM 733 C C . ILE A 1 91 ? -0.905 -3.062 3.218 1.00 85.06 91 ILE A C 1
ATOM 735 O O . ILE A 1 91 ? -1.072 -4.076 2.530 1.00 85.06 91 ILE A O 1
ATOM 739 N N . PRO A 1 92 ? 0.132 -2.227 3.023 1.00 76.31 92 PRO A N 1
ATOM 740 C CA . PRO A 1 92 ? 1.234 -2.578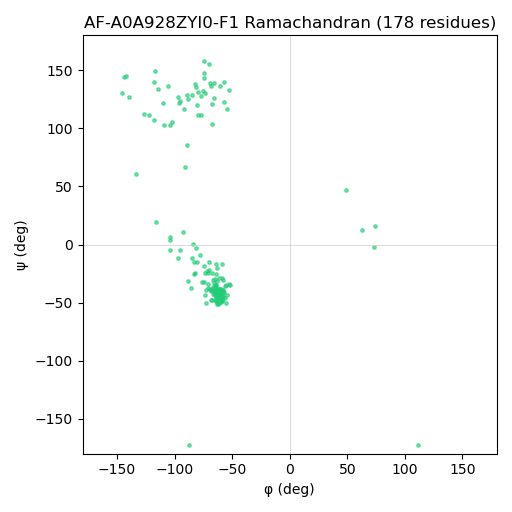 2.147 1.00 76.31 92 PRO A CA 1
ATOM 741 C C . PRO A 1 92 ? 2.037 -3.710 2.787 1.00 76.31 92 PRO A C 1
ATOM 743 O O . PRO A 1 92 ? 2.297 -3.699 3.989 1.00 76.31 92 PRO A O 1
ATOM 746 N N . VAL A 1 93 ? 2.446 -4.673 1.969 1.00 71.31 93 VAL A N 1
ATOM 747 C CA . VAL A 1 93 ? 3.489 -5.626 2.343 1.00 71.31 93 VAL A CA 1
ATOM 748 C C . VAL A 1 93 ? 4.702 -5.252 1.506 1.00 71.31 93 VAL A C 1
ATOM 750 O O . VAL A 1 93 ? 4.726 -5.474 0.296 1.00 71.31 93 VAL A O 1
ATOM 753 N N . ASP A 1 94 ? 5.658 -4.587 2.150 1.00 65.06 94 ASP A N 1
ATOM 754 C CA . ASP A 1 94 ? 6.910 -4.136 1.548 1.00 65.06 94 ASP A CA 1
ATOM 755 C C . ASP A 1 94 ? 8.086 -4.815 2.256 1.00 65.06 94 ASP A C 1
ATOM 757 O O . ASP A 1 94 ? 8.105 -4.930 3.482 1.00 65.06 94 ASP A O 1
ATOM 761 N N . PHE A 1 95 ? 9.099 -5.223 1.491 1.00 54.28 95 PHE A N 1
ATOM 762 C CA . PHE A 1 95 ? 10.372 -5.691 2.036 1.00 54.28 95 PHE A CA 1
ATOM 763 C C . PHE A 1 95 ? 11.344 -4.512 2.212 1.00 54.28 95 PHE A C 1
ATOM 765 O O . PHE A 1 95 ? 11.607 -3.772 1.265 1.00 54.28 95 PHE A O 1
ATOM 772 N N . GLY A 1 96 ? 11.929 -4.366 3.407 1.00 58.50 96 GLY A N 1
ATOM 773 C CA . GLY A 1 96 ? 12.991 -3.391 3.698 1.00 58.50 96 GLY A CA 1
ATOM 774 C C . GLY A 1 96 ? 12.589 -2.244 4.636 1.00 58.50 96 GLY A C 1
ATOM 775 O O . GLY A 1 96 ? 11.518 -2.244 5.234 1.00 58.50 96 GLY A O 1
ATOM 776 N N . TYR A 1 97 ? 13.482 -1.260 4.796 1.00 53.94 97 TYR A N 1
ATOM 777 C CA . TYR A 1 97 ? 13.299 -0.109 5.693 1.00 53.94 97 TYR A CA 1
ATOM 778 C C . TYR A 1 97 ? 12.642 1.068 4.954 1.00 53.94 97 TYR A C 1
ATOM 780 O O . TYR A 1 97 ? 13.262 2.105 4.724 1.00 53.94 97 TYR A O 1
ATOM 788 N N . ASN A 1 98 ? 11.381 0.903 4.555 1.00 64.38 98 ASN A N 1
ATOM 789 C CA . ASN A 1 98 ? 10.606 1.987 3.954 1.00 64.38 98 ASN A CA 1
ATOM 790 C C . ASN A 1 98 ? 9.757 2.678 5.032 1.00 64.38 98 ASN A C 1
ATOM 792 O O . ASN A 1 98 ? 8.969 2.010 5.703 1.00 64.38 98 ASN A O 1
ATOM 796 N N . PRO A 1 99 ? 9.884 4.003 5.234 1.00 67.12 99 PRO A N 1
ATOM 797 C CA . PRO A 1 99 ? 9.030 4.714 6.174 1.00 67.12 99 PRO A CA 1
ATOM 798 C C . PRO A 1 99 ? 7.584 4.721 5.660 1.00 67.12 99 PRO A C 1
ATOM 800 O O . PRO A 1 99 ? 7.231 5.473 4.752 1.00 67.12 99 PRO A O 1
ATOM 803 N N . VAL A 1 100 ? 6.737 3.883 6.257 1.00 75.00 100 VAL A N 1
ATOM 804 C CA . VAL A 1 100 ? 5.297 3.847 5.986 1.00 75.00 100 VAL A CA 1
ATOM 805 C C . VAL A 1 100 ? 4.602 4.900 6.844 1.00 75.00 100 VAL A C 1
ATOM 807 O O . VAL A 1 100 ? 4.789 4.947 8.058 1.00 75.00 100 VAL A O 1
ATOM 810 N N . ASN A 1 101 ? 3.776 5.743 6.219 1.00 84.75 101 ASN A N 1
ATOM 811 C CA . ASN A 1 101 ? 2.861 6.631 6.933 1.00 84.75 101 ASN A CA 1
ATOM 812 C C . ASN A 1 101 ? 1.438 6.045 6.883 1.00 84.75 101 ASN A C 1
ATOM 814 O O . ASN A 1 101 ? 0.785 6.168 5.842 1.00 84.75 101 ASN A O 1
ATOM 818 N N . PRO A 1 102 ? 0.925 5.471 7.990 1.00 85.81 102 PRO A N 1
ATOM 819 C CA . PRO A 1 102 ? -0.392 4.831 8.032 1.00 85.81 102 PRO A CA 1
ATOM 820 C C . PRO A 1 102 ? -1.545 5.757 7.638 1.00 85.81 102 PRO A C 1
ATOM 822 O O . PRO A 1 102 ? -2.531 5.325 7.049 1.00 85.81 102 PRO A O 1
ATOM 825 N N . VAL A 1 103 ? -1.415 7.058 7.907 1.00 88.12 103 VAL A N 1
ATOM 826 C CA . VAL A 1 103 ? -2.449 8.058 7.602 1.00 88.12 103 VAL A CA 1
ATOM 827 C C . VAL A 1 103 ? -2.649 8.226 6.095 1.00 88.12 103 VAL A C 1
ATOM 829 O O . VAL A 1 103 ? -3.755 8.518 5.639 1.00 88.12 103 VAL A O 1
ATOM 832 N N . ASN A 1 104 ? -1.593 8.016 5.308 1.00 84.44 104 ASN A N 1
ATOM 833 C CA . ASN A 1 104 ? -1.652 8.093 3.849 1.00 84.44 104 ASN A CA 1
ATOM 834 C C . ASN A 1 104 ? -2.271 6.839 3.215 1.00 84.44 104 ASN A C 1
ATOM 836 O O . ASN A 1 104 ? -2.542 6.845 2.018 1.00 84.44 104 ASN A O 1
ATOM 840 N N . LEU A 1 105 ? -2.495 5.787 4.005 1.00 85.69 105 LEU A N 1
ATOM 841 C CA . LEU A 1 105 ? -3.079 4.520 3.566 1.00 85.69 105 LEU A CA 1
ATOM 842 C C . LEU A 1 105 ? -4.597 4.446 3.798 1.00 85.69 105 LEU A C 1
ATOM 844 O O . LEU A 1 105 ? -5.235 3.479 3.377 1.00 85.69 105 LEU A O 1
ATOM 848 N N . LEU A 1 106 ? -5.175 5.463 4.448 1.00 88.00 106 LEU A N 1
ATOM 849 C CA . LEU A 1 106 ? -6.619 5.654 4.539 1.00 88.00 106 LEU A CA 1
ATOM 850 C C . LEU A 1 106 ? -7.153 6.229 3.226 1.00 88.00 106 LEU A C 1
ATOM 852 O O . LEU A 1 106 ? -6.900 7.385 2.880 1.00 88.00 106 LEU A O 1
ATOM 856 N N . GLU A 1 107 ? -7.928 5.430 2.503 1.00 85.62 107 GLU A N 1
ATOM 857 C CA . GLU A 1 107 ? -8.497 5.832 1.223 1.00 85.62 107 GLU A CA 1
ATOM 858 C C . GLU A 1 107 ? -9.764 6.667 1.406 1.00 85.62 107 GLU A C 1
ATOM 860 O O . GLU A 1 107 ? -10.635 6.356 2.218 1.00 85.62 107 GLU A O 1
ATOM 865 N N . GLY A 1 108 ? -9.897 7.727 0.608 1.00 84.81 108 GLY A N 1
ATOM 866 C CA . GLY A 1 108 ? -11.117 8.537 0.548 1.00 84.81 108 GLY A CA 1
ATOM 867 C C . GLY A 1 108 ? -11.364 9.441 1.760 1.00 84.81 108 GLY A C 1
ATOM 868 O O . GLY A 1 108 ? -12.329 10.204 1.742 1.00 84.81 108 GLY A O 1
ATOM 869 N N . ILE A 1 109 ? -10.505 9.410 2.785 1.00 89.00 109 ILE A N 1
ATOM 870 C CA . ILE A 1 109 ? -10.570 10.363 3.895 1.00 89.00 109 ILE A CA 1
ATOM 871 C C . ILE A 1 109 ? -9.993 11.718 3.459 1.00 89.00 109 ILE A C 1
ATOM 873 O O . ILE A 1 109 ? -8.883 11.817 2.936 1.00 89.00 109 ILE A O 1
ATOM 877 N N . THR A 1 110 ? -10.758 12.785 3.670 1.00 90.94 110 THR A N 1
ATOM 878 C CA . THR A 1 110 ? -10.316 14.158 3.378 1.00 90.94 110 THR A CA 1
ATOM 879 C C . THR A 1 110 ? -9.309 14.661 4.413 1.00 90.94 110 THR A C 1
ATOM 881 O O . THR A 1 110 ? -9.312 14.219 5.562 1.00 90.94 110 THR A O 1
ATOM 884 N N . GLU A 1 111 ? -8.496 15.657 4.056 1.00 91.00 111 GLU A N 1
ATOM 885 C CA . GLU A 1 111 ? -7.541 16.268 4.996 1.00 91.00 111 GLU A CA 1
ATOM 886 C C . GLU A 1 111 ? -8.225 16.872 6.230 1.00 91.00 111 GLU A C 1
ATOM 888 O O . GLU A 1 111 ? -7.750 16.701 7.350 1.00 91.00 111 GLU A O 1
ATOM 893 N N . THR A 1 112 ? -9.390 17.507 6.068 1.00 93.00 112 THR A N 1
ATOM 894 C CA . THR A 1 112 ? -10.175 18.008 7.206 1.00 93.00 112 THR A CA 1
ATOM 895 C C . THR A 1 112 ? -10.650 16.870 8.110 1.00 93.00 112 THR A C 1
ATOM 897 O O . THR A 1 112 ? -10.579 16.987 9.331 1.00 93.00 112 THR A O 1
ATOM 900 N N . GLN A 1 113 ? -11.101 15.745 7.544 1.00 91.25 113 GLN A N 1
ATOM 901 C CA . GLN A 1 113 ? -11.474 14.575 8.343 1.00 91.25 113 GLN A CA 1
ATOM 902 C C . GLN A 1 113 ? -10.268 13.978 9.069 1.00 91.25 113 GLN A C 1
ATOM 904 O O . GLN A 1 113 ? -10.412 13.650 10.241 1.00 91.25 113 GLN A O 1
ATOM 909 N N . LYS A 1 114 ? -9.088 13.903 8.433 1.00 92.31 114 LYS A N 1
ATOM 910 C CA . LYS A 1 114 ? -7.841 13.490 9.099 1.00 92.31 114 LYS A CA 1
ATOM 911 C C . LYS A 1 114 ? -7.522 14.412 10.274 1.00 92.31 114 LYS A C 1
ATOM 913 O O . LYS A 1 114 ? -7.293 13.929 11.374 1.00 92.31 114 LYS A O 1
ATOM 918 N N . GLN A 1 115 ? -7.563 15.730 10.078 1.00 92.62 115 GLN A N 1
ATOM 919 C CA . GLN A 1 115 ? -7.299 16.696 11.151 1.00 92.62 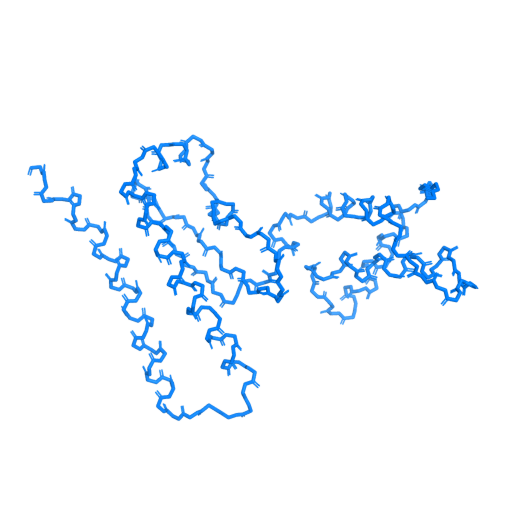115 GLN A CA 1
ATOM 920 C C . GLN A 1 115 ? -8.243 16.511 12.342 1.00 92.62 115 GLN A C 1
ATOM 922 O O . GLN A 1 115 ? -7.790 16.523 13.482 1.00 92.62 115 GLN A O 1
ATOM 927 N N . ILE A 1 116 ? -9.539 16.302 12.090 1.00 91.81 116 ILE A N 1
ATOM 928 C CA . ILE A 1 116 ? -10.515 16.053 13.158 1.00 91.81 116 ILE A CA 1
ATOM 929 C C . ILE A 1 116 ? -10.243 14.698 13.823 1.00 91.81 116 ILE A C 1
ATOM 931 O O . ILE A 1 116 ? -10.176 14.638 15.048 1.00 91.81 116 ILE A O 1
ATOM 935 N N . PHE A 1 117 ? -10.048 13.632 13.041 1.00 89.12 117 PHE A N 1
ATOM 936 C CA . PHE A 1 117 ? -9.772 12.281 13.540 1.00 89.12 117 PHE A CA 1
ATOM 937 C C . PHE A 1 117 ? -8.548 12.262 14.464 1.00 89.12 117 PHE A C 1
ATOM 939 O O . PHE A 1 117 ? -8.624 11.803 15.600 1.00 89.12 117 PHE A O 1
ATOM 946 N N . PHE A 1 118 ? -7.439 12.843 14.004 1.00 91.31 118 PHE A N 1
ATOM 947 C CA . PHE A 1 118 ? -6.168 12.852 14.726 1.00 91.31 118 PHE A CA 1
ATOM 948 C C . PHE A 1 118 ? -6.048 13.973 15.772 1.00 91.31 118 PHE A C 1
ATOM 950 O O . PHE A 1 118 ? -5.032 14.070 16.461 1.00 91.31 118 PHE A O 1
ATOM 957 N N . SER A 1 119 ? -7.078 14.813 15.932 1.00 92.62 119 SER A N 1
ATOM 958 C CA . SER A 1 119 ? -7.153 15.761 17.053 1.00 92.62 119 SER A CA 1
ATOM 959 C C . SER A 1 119 ? -7.470 15.068 18.384 1.00 92.62 119 SER A C 1
ATOM 961 O O . SER A 1 119 ? -7.078 15.564 19.443 1.00 92.62 119 SER A O 1
ATOM 963 N N . ASP A 1 120 ? -8.115 13.896 18.337 1.00 90.56 120 ASP A N 1
ATOM 964 C CA . ASP A 1 120 ? -8.359 13.048 19.500 1.00 90.56 120 ASP A CA 1
ATOM 965 C C . ASP A 1 120 ? -7.224 12.025 19.662 1.00 90.56 120 ASP A C 1
ATOM 967 O O . ASP A 1 120 ? -6.996 11.151 18.819 1.00 90.56 120 ASP A O 1
ATOM 971 N N . LYS A 1 121 ? -6.496 12.117 20.781 1.00 89.56 121 LYS A N 1
ATOM 972 C CA . LYS A 1 121 ? -5.377 11.214 21.091 1.00 89.56 121 LYS A CA 1
ATOM 973 C C . LYS A 1 121 ? -5.816 9.764 21.294 1.00 89.56 121 LYS A C 1
ATOM 975 O O . LYS A 1 121 ? -5.013 8.868 21.044 1.00 89.56 121 LYS A O 1
ATOM 980 N N . THR A 1 122 ? -7.034 9.529 21.772 1.00 87.56 122 THR A N 1
ATOM 981 C CA . THR A 1 122 ? -7.560 8.183 22.025 1.00 87.56 122 THR A CA 1
ATOM 982 C C . THR A 1 122 ? -7.872 7.488 20.706 1.00 87.56 122 THR A C 1
ATOM 984 O O . THR A 1 122 ? -7.365 6.394 20.467 1.00 87.56 122 THR A O 1
ATOM 987 N N . GLU A 1 123 ? -8.609 8.155 19.813 1.00 84.00 123 GLU A N 1
ATOM 988 C CA . GLU A 1 123 ? -8.902 7.637 18.468 1.00 84.00 123 GLU A CA 1
ATOM 989 C C . GLU A 1 123 ? -7.622 7.450 17.646 1.00 84.00 123 GLU A C 1
ATOM 991 O O . GLU A 1 123 ? -7.445 6.421 16.996 1.00 84.00 123 GLU A O 1
ATOM 996 N N . SER A 1 124 ? -6.674 8.387 17.756 1.00 89.00 124 SER A N 1
ATOM 997 C CA . SER A 1 124 ? -5.363 8.269 17.106 1.00 89.00 124 SER A CA 1
ATOM 998 C C . SER A 1 124 ? -4.608 7.014 17.546 1.00 89.00 124 SER A C 1
ATOM 1000 O O . SER A 1 124 ? -4.097 6.281 16.706 1.00 89.00 124 SER A O 1
ATOM 1002 N N . ARG A 1 125 ? -4.532 6.751 18.859 1.00 89.12 125 ARG A N 1
ATOM 1003 C CA . ARG A 1 125 ? -3.857 5.556 19.393 1.00 89.12 125 ARG A CA 1
ATOM 1004 C C . ARG A 1 125 ? -4.546 4.281 18.932 1.00 89.12 125 ARG A C 1
ATOM 1006 O O . ARG A 1 125 ? -3.875 3.406 18.406 1.00 89.12 125 ARG A O 1
ATOM 1013 N N . ARG A 1 126 ? -5.879 4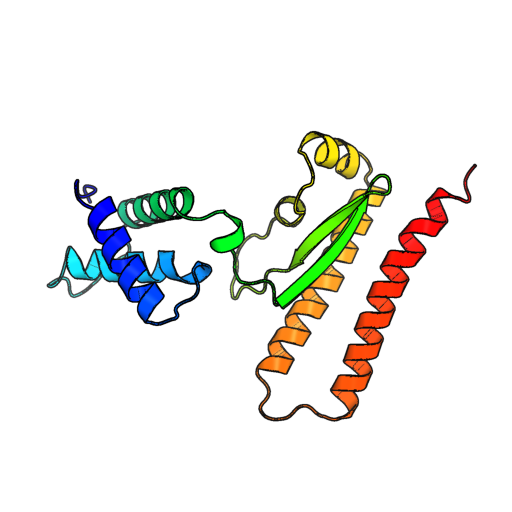.234 19.028 1.00 85.62 126 ARG A N 1
ATOM 1014 C CA . ARG A 1 126 ? -6.674 3.090 18.570 1.00 85.62 126 ARG A CA 1
ATOM 1015 C C . ARG A 1 126 ? -6.440 2.791 17.091 1.00 85.62 126 ARG A C 1
ATOM 1017 O O . ARG A 1 126 ? -6.333 1.632 16.715 1.00 85.62 126 ARG A O 1
ATOM 1024 N N . PHE A 1 127 ? -6.347 3.829 16.262 1.00 89.62 127 PHE A N 1
ATOM 1025 C CA . PHE A 1 127 ? -6.021 3.682 14.848 1.00 89.62 127 PHE A CA 1
ATOM 1026 C C . PHE A 1 127 ? -4.639 3.063 14.629 1.00 89.62 127 PHE A C 1
ATOM 1028 O O . PHE A 1 127 ? -4.520 2.150 13.819 1.00 89.62 127 PHE A O 1
ATOM 1035 N N . PHE A 1 128 ? -3.604 3.536 15.330 1.00 90.56 128 PHE A N 1
ATOM 1036 C CA . PHE A 1 128 ? -2.257 2.983 15.172 1.00 90.56 128 PHE A CA 1
ATOM 1037 C C . PHE A 1 128 ? -2.151 1.550 15.699 1.00 90.56 128 PHE A C 1
ATOM 1039 O O . PHE A 1 128 ? -1.538 0.728 15.026 1.00 90.56 128 PHE A O 1
ATOM 1046 N N . ASP A 1 129 ? -2.790 1.236 16.828 1.00 88.44 129 ASP A N 1
ATOM 1047 C CA . ASP A 1 129 ? -2.855 -0.132 17.354 1.00 88.44 129 ASP A CA 1
ATOM 1048 C C . ASP A 1 129 ? -3.535 -1.060 16.331 1.00 88.44 129 ASP A C 1
ATOM 1050 O O . ASP A 1 129 ? -2.958 -2.060 15.913 1.00 88.44 129 ASP A O 1
ATOM 1054 N N . GLN A 1 130 ? -4.704 -0.657 15.813 1.00 86.12 130 GLN A N 1
ATOM 1055 C CA . GLN A 1 130 ? -5.420 -1.413 14.781 1.00 86.12 130 GLN A CA 1
ATOM 1056 C C . GLN A 1 130 ? -4.603 -1.550 13.486 1.00 86.12 130 GLN A C 1
ATOM 1058 O O . GLN A 1 130 ? -4.646 -2.589 12.833 1.00 86.12 130 GLN A O 1
ATOM 1063 N N . PHE A 1 131 ? -3.870 -0.510 13.082 1.00 88.62 131 PHE A N 1
ATOM 1064 C CA . PHE A 1 131 ? -3.009 -0.567 11.903 1.00 88.62 131 PHE A CA 1
ATOM 1065 C C . PHE A 1 131 ? -1.892 -1.603 12.073 1.00 88.62 131 PHE A C 1
ATOM 1067 O O . PHE A 1 131 ? -1.637 -2.361 11.141 1.00 88.62 131 PHE A O 1
ATOM 1074 N N . ILE A 1 132 ? -1.255 -1.660 13.247 1.00 88.50 132 ILE A N 1
ATOM 1075 C CA . ILE A 1 132 ? -0.206 -2.642 13.548 1.00 88.50 132 ILE A CA 1
ATOM 1076 C C . ILE A 1 132 ? -0.784 -4.063 13.530 1.00 88.50 132 ILE A C 1
ATOM 1078 O O . ILE A 1 132 ? -0.230 -4.921 12.848 1.00 88.50 132 ILE A O 1
ATOM 1082 N N . ASP A 1 133 ? -1.944 -4.291 14.155 1.00 87.19 133 ASP A N 1
ATOM 1083 C CA . ASP A 1 133 ? -2.616 -5.600 14.126 1.00 87.19 133 ASP A CA 1
ATOM 1084 C C . ASP A 1 133 ? -2.924 -6.059 12.686 1.00 87.19 133 ASP A C 1
ATOM 1086 O O . ASP A 1 133 ? -2.768 -7.231 12.329 1.00 87.19 133 ASP A O 1
ATOM 1090 N N . LEU A 1 134 ? -3.351 -5.126 11.828 1.00 87.56 134 LEU A N 1
ATOM 1091 C CA . LEU A 1 134 ? -3.621 -5.398 10.417 1.00 87.56 134 LEU A CA 1
ATOM 1092 C C . LEU A 1 134 ? -2.339 -5.648 9.608 1.00 87.56 134 LEU A C 1
ATOM 1094 O O . LEU A 1 134 ? -2.376 -6.464 8.687 1.00 87.56 134 LEU A O 1
ATOM 1098 N N . MET A 1 135 ? -1.228 -4.978 9.934 1.00 86.44 135 MET A N 1
ATOM 1099 C CA . MET A 1 135 ? 0.094 -5.235 9.345 1.00 86.44 135 MET A CA 1
ATOM 1100 C C . MET A 1 135 ? 0.582 -6.644 9.683 1.00 86.44 135 MET A C 1
ATOM 1102 O O . MET A 1 135 ? 0.939 -7.385 8.768 1.00 86.44 135 MET A O 1
ATOM 1106 N N . ASP A 1 136 ? 0.531 -7.040 10.957 1.00 85.75 136 ASP A N 1
ATOM 1107 C CA . ASP A 1 136 ? 0.939 -8.378 11.404 1.00 85.75 136 ASP A CA 1
ATOM 1108 C C . ASP A 1 136 ? 0.092 -9.465 10.731 1.00 85.75 136 ASP A C 1
ATOM 1110 O O . ASP A 1 136 ? 0.609 -10.477 10.247 1.00 85.75 136 ASP A O 1
ATOM 1114 N N . PHE A 1 137 ? -1.218 -9.225 10.617 1.00 87.00 137 PHE A N 1
ATOM 1115 C CA . PHE A 1 137 ? -2.108 -10.105 9.872 1.00 87.00 137 PHE A CA 1
ATOM 1116 C C . PHE A 1 137 ? -1.735 -10.154 8.382 1.00 87.00 137 PHE A C 1
ATOM 1118 O O . PHE A 1 137 ? -1.540 -11.228 7.825 1.00 87.00 137 PHE A O 1
ATOM 1125 N N . ALA A 1 138 ? -1.585 -9.020 7.699 1.00 85.06 138 ALA A N 1
ATOM 1126 C CA . ALA A 1 138 ? -1.238 -9.021 6.276 1.00 85.06 138 ALA A CA 1
ATOM 1127 C C . ALA A 1 138 ? 0.107 -9.710 5.996 1.00 85.06 138 ALA A C 1
ATOM 1129 O O . ALA A 1 138 ? 0.214 -10.450 5.017 1.00 85.06 138 ALA A O 1
ATOM 1130 N N . HIS A 1 139 ? 1.097 -9.513 6.869 1.00 82.94 139 HIS A N 1
ATOM 1131 C CA . HIS A 1 139 ? 2.399 -10.163 6.772 1.00 82.94 139 HIS A CA 1
ATOM 1132 C C . HIS A 1 139 ? 2.284 -11.681 6.931 1.00 82.94 139 HIS A C 1
ATOM 1134 O O . HIS A 1 139 ? 2.769 -12.423 6.082 1.00 82.94 139 HIS A O 1
ATOM 1140 N N . GLY A 1 140 ? 1.577 -12.160 7.960 1.00 83.31 140 GLY A N 1
ATOM 1141 C CA . GLY A 1 140 ? 1.351 -13.597 8.121 1.00 83.31 140 GLY A CA 1
ATOM 1142 C C . GLY A 1 140 ? 0.597 -14.201 6.931 1.00 83.31 140 GLY A C 1
ATOM 1143 O O . GLY A 1 140 ? 0.947 -15.282 6.469 1.00 83.31 140 GLY A O 1
ATOM 1144 N N . LEU A 1 141 ? -0.384 -13.491 6.358 1.00 82.88 141 LEU A N 1
ATOM 1145 C CA . LEU A 1 141 ? -1.076 -13.952 5.149 1.00 82.88 141 LEU A CA 1
ATOM 1146 C C . LEU A 1 141 ? -0.120 -14.061 3.957 1.00 82.88 141 LEU A C 1
ATOM 1148 O O . LEU A 1 141 ? -0.217 -15.023 3.196 1.00 82.88 141 LEU A O 1
ATOM 1152 N N . HIS A 1 142 ? 0.783 -13.095 3.800 1.00 81.31 142 HIS A N 1
ATOM 1153 C CA . HIS A 1 142 ? 1.797 -13.114 2.754 1.00 81.31 142 HIS A CA 1
ATOM 1154 C C . HIS A 1 142 ? 2.731 -14.323 2.901 1.00 81.31 142 HIS A C 1
ATOM 1156 O O . HIS A 1 142 ? 2.845 -15.105 1.961 1.00 81.31 142 HIS A O 1
ATOM 1162 N N . GLU A 1 143 ? 3.293 -14.560 4.091 1.00 81.56 143 GLU A N 1
ATOM 1163 C CA . GLU A 1 143 ? 4.154 -15.726 4.352 1.00 81.56 143 GLU A CA 1
ATOM 1164 C C . GLU A 1 143 ? 3.433 -17.052 4.068 1.00 81.56 143 GLU A C 1
ATOM 1166 O O . GLU A 1 143 ? 4.009 -17.979 3.500 1.00 81.56 143 GLU A O 1
ATOM 1171 N N . LEU A 1 144 ? 2.146 -17.152 4.418 1.00 83.00 144 LEU A N 1
ATOM 1172 C CA . LEU A 1 144 ? 1.350 -18.349 4.145 1.00 83.00 144 LEU A CA 1
ATOM 1173 C C . LEU A 1 144 ? 1.128 -18.603 2.652 1.00 83.00 144 LEU A C 1
ATOM 1175 O O . LEU A 1 144 ? 1.049 -19.766 2.254 1.00 83.00 144 LEU A O 1
ATOM 1179 N N . GLN A 1 145 ? 1.021 -17.553 1.835 1.00 77.62 145 GLN A N 1
ATOM 1180 C CA . GLN A 1 145 ? 0.888 -17.682 0.380 1.00 77.62 145 GLN A CA 1
ATOM 1181 C C . GLN A 1 145 ? 2.161 -18.231 -0.276 1.00 77.62 145 GLN A C 1
ATOM 1183 O O . GLN A 1 145 ? 2.075 -18.841 -1.340 1.00 77.62 145 GLN A O 1
ATOM 1188 N N . GLU A 1 146 ? 3.321 -18.054 0.358 1.00 77.25 146 GLU A N 1
ATOM 1189 C CA . GLU A 1 146 ? 4.609 -18.548 -0.140 1.00 77.25 146 GLU A CA 1
ATOM 1190 C C . GLU A 1 146 ? 4.890 -20.013 0.243 1.00 77.25 146 GLU A C 1
ATOM 1192 O O . GLU A 1 146 ? 5.803 -20.644 -0.300 1.00 77.25 146 GLU A O 1
ATOM 1197 N N . LEU A 1 147 ? 4.101 -20.601 1.150 1.00 80.38 147 LEU A N 1
ATOM 1198 C CA . LEU A 1 147 ? 4.274 -21.992 1.564 1.00 80.38 147 LEU A CA 1
ATOM 1199 C C . LEU A 1 147 ? 3.768 -22.980 0.503 1.00 80.38 147 LEU A C 1
ATOM 1201 O O . LEU A 1 147 ? 2.622 -22.933 0.063 1.00 80.38 147 LEU A O 1
ATOM 1205 N N . ILE A 1 148 ? 4.594 -23.986 0.198 1.00 76.81 148 ILE A N 1
ATOM 1206 C CA . ILE A 1 148 ? 4.243 -25.104 -0.703 1.00 76.81 148 ILE A CA 1
ATOM 1207 C C . ILE A 1 148 ? 3.087 -25.946 -0.132 1.00 76.81 148 ILE A C 1
ATOM 1209 O O . ILE A 1 148 ? 2.289 -26.518 -0.874 1.00 76.81 148 ILE A O 1
ATOM 1213 N N . SER A 1 149 ? 2.987 -26.032 1.197 1.00 84.06 149 SER A N 1
ATOM 1214 C CA . SER A 1 149 ? 1.901 -26.723 1.890 1.00 84.06 149 SER A CA 1
ATOM 1215 C C . SER A 1 149 ? 1.556 -26.014 3.193 1.00 84.06 149 SER A C 1
ATOM 1217 O O . SER A 1 149 ? 2.440 -25.773 4.016 1.00 84.06 149 SER A O 1
ATOM 1219 N N . ILE A 1 150 ? 0.270 -25.749 3.408 1.00 82.44 150 ILE A N 1
ATOM 1220 C CA . ILE A 1 150 ? -0.236 -25.092 4.614 1.00 82.44 150 ILE A CA 1
ATOM 1221 C C . ILE A 1 150 ? -0.719 -26.170 5.599 1.00 82.44 150 ILE A C 1
ATOM 1223 O O . ILE A 1 150 ? -1.601 -26.959 5.245 1.00 82.44 150 ILE A O 1
ATOM 1227 N N . PRO A 1 151 ? -0.184 -26.237 6.833 1.00 84.56 151 PRO A N 1
ATOM 1228 C CA . PRO A 1 151 ? -0.702 -27.144 7.853 1.00 84.56 151 PRO A CA 1
ATOM 1229 C C . PRO A 1 151 ? -2.194 -26.893 8.122 1.00 84.56 151 PRO A C 1
ATOM 1231 O O . PRO A 1 151 ? -2.626 -25.749 8.229 1.00 84.56 151 PRO A O 1
ATOM 1234 N N . ALA A 1 152 ? -2.991 -27.951 8.302 1.00 79.12 152 ALA A N 1
ATOM 1235 C CA . ALA A 1 152 ? -4.449 -27.824 8.462 1.00 79.12 152 ALA A CA 1
ATOM 1236 C C . ALA A 1 152 ? -4.868 -26.883 9.612 1.00 79.12 152 ALA A C 1
ATOM 1238 O O . ALA A 1 152 ? -5.848 -26.150 9.500 1.00 79.12 152 ALA A O 1
ATOM 1239 N N . ARG A 1 153 ? -4.088 -26.859 10.700 1.00 84.75 153 ARG A N 1
ATOM 1240 C CA . ARG A 1 153 ? -4.335 -26.008 11.874 1.00 84.75 153 ARG A CA 1
ATOM 1241 C C . ARG A 1 153 ? -4.085 -24.520 11.612 1.00 84.75 153 ARG A C 1
ATOM 1243 O O . ARG A 1 153 ? -4.675 -23.670 12.268 1.00 84.75 153 ARG A O 1
ATOM 1250 N N . THR A 1 154 ? -3.249 -24.200 10.630 1.00 82.81 154 THR A N 1
ATOM 1251 C CA . THR A 1 154 ? -2.946 -22.822 10.246 1.00 82.81 154 THR A CA 1
ATOM 1252 C C . THR A 1 154 ? -4.183 -22.115 9.703 1.00 82.81 154 THR A C 1
ATOM 1254 O O . THR A 1 154 ? -4.428 -20.967 10.058 1.00 82.81 154 THR A O 1
ATOM 1257 N N . LEU A 1 155 ? -5.014 -22.810 8.917 1.00 78.81 155 LEU A N 1
ATOM 1258 C CA . LEU A 1 155 ? -6.263 -22.248 8.396 1.00 78.81 155 LEU A CA 1
ATOM 1259 C C . LEU A 1 155 ? -7.257 -21.909 9.520 1.00 78.81 155 LEU A C 1
ATOM 1261 O O . LEU A 1 155 ? -7.925 -20.875 9.468 1.00 78.81 155 LEU A O 1
ATOM 1265 N N . GLU A 1 156 ? -7.339 -22.760 10.545 1.00 81.19 156 GLU A N 1
ATOM 1266 C CA . GLU A 1 156 ? -8.172 -22.528 11.730 1.00 81.19 156 GLU A CA 1
ATOM 1267 C C . GLU A 1 156 ? -7.715 -21.273 12.485 1.00 81.19 156 GLU A C 1
ATOM 1269 O O . GLU A 1 156 ? -8.517 -20.369 12.724 1.00 81.19 156 GLU A O 1
ATOM 1274 N N . TRP A 1 157 ? -6.418 -21.172 12.793 1.00 85.06 157 TRP A N 1
ATOM 1275 C CA . TRP A 1 157 ? -5.851 -20.008 13.479 1.00 85.06 157 TRP A CA 1
ATOM 1276 C C . TRP A 1 157 ? -6.011 -18.723 12.679 1.00 85.06 157 TRP A C 1
ATOM 1278 O O . TRP A 1 157 ? -6.369 -17.692 13.244 1.00 85.06 157 TRP A O 1
ATOM 1288 N N . TRP A 1 158 ? -5.824 -18.791 11.362 1.00 84.56 158 TRP A N 1
ATOM 1289 C CA . TRP A 1 158 ? -6.005 -17.637 10.491 1.00 84.56 158 TRP A CA 1
ATOM 1290 C C . TRP A 1 158 ? -7.459 -17.161 10.456 1.00 84.56 158 TRP A C 1
ATOM 1292 O O . TRP A 1 158 ? -7.749 -15.965 10.502 1.00 84.56 158 TRP A O 1
ATOM 1302 N N . THR A 1 159 ? -8.395 -18.112 10.450 1.00 80.06 159 THR A N 1
ATOM 1303 C CA . THR A 1 159 ? -9.828 -17.821 10.533 1.00 80.06 159 THR A CA 1
ATOM 1304 C C . THR A 1 159 ? -10.186 -17.171 11.870 1.00 80.06 159 THR A C 1
ATOM 1306 O O . THR A 1 159 ? -10.945 -16.203 11.885 1.00 80.06 159 THR A O 1
ATOM 1309 N N . MET A 1 160 ? -9.620 -17.654 12.980 1.00 85.00 160 MET A N 1
ATOM 1310 C CA . MET A 1 160 ? -9.814 -17.056 14.305 1.00 85.00 160 MET A CA 1
ATOM 1311 C C . MET A 1 160 ? -9.220 -15.648 14.397 1.00 85.00 160 MET A C 1
ATOM 1313 O O . MET A 1 160 ? -9.882 -14.750 14.906 1.00 85.00 160 MET A O 1
ATOM 1317 N N . ALA A 1 161 ? -8.012 -15.428 13.871 1.00 83.88 161 ALA A N 1
ATOM 1318 C CA . ALA A 1 161 ? -7.385 -14.108 13.837 1.00 83.88 161 ALA A CA 1
ATOM 1319 C C . ALA A 1 161 ? -8.253 -13.098 13.068 1.00 83.88 161 ALA A C 1
ATOM 1321 O O . ALA A 1 161 ? -8.546 -12.019 13.581 1.00 83.88 161 ALA A O 1
ATOM 1322 N N . ARG A 1 162 ? -8.783 -13.490 11.899 1.00 82.25 162 ARG A N 1
ATOM 1323 C CA . ARG A 1 162 ? -9.751 -12.677 11.144 1.00 82.25 162 ARG A CA 1
ATOM 1324 C C . ARG A 1 162 ? -10.988 -12.327 11.980 1.00 82.25 162 ARG A C 1
ATOM 1326 O O . ARG A 1 162 ? -11.399 -11.173 12.002 1.00 82.25 162 ARG A O 1
ATOM 1333 N N . GLN A 1 163 ? -11.568 -13.302 12.683 1.00 81.69 163 GLN A N 1
ATOM 1334 C CA . GLN A 1 163 ? -12.738 -13.072 13.541 1.00 81.69 163 GLN A CA 1
ATOM 1335 C C . GLN A 1 163 ? -12.439 -12.119 14.706 1.00 81.69 163 GLN A C 1
ATOM 1337 O O . GLN A 1 163 ? -13.281 -11.290 15.038 1.00 81.69 163 GLN A O 1
ATOM 1342 N N . GLN A 1 164 ? -11.255 -12.211 15.320 1.00 82.75 164 GLN A N 1
ATOM 1343 C CA . GLN A 1 164 ? -10.842 -11.299 16.392 1.00 82.75 164 GLN A CA 1
ATOM 1344 C C . GLN A 1 164 ? -10.693 -9.861 15.880 1.00 82.75 164 GLN A C 1
ATOM 1346 O O . GLN A 1 164 ? -11.175 -8.935 16.529 1.00 82.75 164 GLN A O 1
ATOM 1351 N N . LEU A 1 165 ? -10.119 -9.673 14.687 1.00 81.12 165 LEU A N 1
ATOM 1352 C CA . LEU A 1 165 ? -10.030 -8.360 14.037 1.00 81.12 165 LEU A CA 1
ATOM 1353 C C . LEU A 1 165 ? -11.419 -7.785 13.712 1.00 81.12 165 LEU A C 1
ATOM 1355 O O . LEU A 1 165 ? -11.687 -6.614 13.980 1.00 81.12 165 LEU A O 1
ATOM 1359 N N . GLU A 1 166 ? -12.332 -8.611 13.191 1.00 76.38 166 GLU A N 1
ATOM 1360 C CA . GLU A 1 166 ? -13.728 -8.221 12.939 1.00 76.38 166 GLU A CA 1
ATOM 1361 C C . GLU A 1 166 ? -14.454 -7.831 14.239 1.00 76.38 166 GLU A C 1
ATOM 1363 O O . GLU A 1 166 ? -15.170 -6.825 14.281 1.00 76.38 166 GLU A O 1
ATOM 1368 N N . ALA A 1 167 ? -14.241 -8.584 15.322 1.00 73.31 167 ALA A N 1
ATOM 1369 C CA . ALA A 1 167 ? -14.816 -8.298 16.632 1.00 73.31 167 ALA A CA 1
ATOM 1370 C C . ALA A 1 167 ? -14.258 -7.001 17.244 1.00 73.31 167 ALA A C 1
ATOM 1372 O O . ALA A 1 167 ? -15.035 -6.201 17.766 1.00 73.31 167 ALA A O 1
ATOM 1373 N N . ALA A 1 168 ? -12.948 -6.757 17.139 1.00 73.56 168 ALA A N 1
ATOM 1374 C CA . ALA A 1 168 ? -12.308 -5.520 17.590 1.00 73.56 168 ALA A CA 1
ATOM 1375 C C . ALA A 1 168 ? -12.836 -4.289 16.830 1.00 73.56 168 ALA A C 1
ATOM 1377 O O . ALA A 1 168 ? -13.134 -3.252 17.428 1.00 73.56 168 ALA A O 1
ATOM 1378 N N . ALA A 1 169 ? -13.045 -4.417 15.516 1.00 70.62 169 ALA A N 1
ATOM 1379 C CA . ALA A 1 169 ? -13.673 -3.368 14.717 1.00 70.62 169 ALA A CA 1
ATOM 1380 C C . ALA A 1 169 ? -15.131 -3.101 15.146 1.00 70.62 169 ALA A C 1
ATOM 1382 O O . ALA A 1 169 ? -15.586 -1.954 15.140 1.00 70.62 169 ALA A O 1
ATOM 1383 N N . ALA A 1 170 ? -15.868 -4.143 15.548 1.00 67.19 170 ALA A N 1
ATOM 1384 C CA . ALA A 1 170 ? -17.248 -4.022 16.012 1.00 67.19 170 ALA A CA 1
ATOM 1385 C C . ALA A 1 170 ? -17.363 -3.389 17.411 1.00 67.19 170 ALA A C 1
ATOM 1387 O O . ALA A 1 170 ? -18.258 -2.571 17.631 1.00 67.19 170 ALA A O 1
ATOM 1388 N N . THR A 1 171 ? -16.466 -3.708 18.350 1.00 62.62 171 THR A N 1
ATOM 1389 C CA . THR A 1 171 ? -16.474 -3.134 19.711 1.00 62.62 171 THR A CA 1
ATOM 1390 C C . THR A 1 171 ? -16.037 -1.670 19.747 1.00 62.62 171 THR A C 1
ATOM 1392 O O . THR A 1 171 ? -16.478 -0.921 20.620 1.00 62.62 171 THR A O 1
ATOM 1395 N N . GLY A 1 172 ? -15.283 -1.209 18.744 1.00 55.12 172 GLY A N 1
ATOM 1396 C CA . GLY A 1 172 ? -15.009 0.213 18.524 1.00 55.12 172 GLY A CA 1
ATOM 1397 C C . GLY A 1 172 ? -16.261 1.082 18.312 1.00 55.12 172 GLY A C 1
ATOM 1398 O O . GLY A 1 172 ? -16.168 2.302 18.458 1.00 55.12 172 GLY A O 1
ATOM 1399 N N . ARG A 1 173 ? -17.430 0.483 18.008 1.00 46.84 173 ARG A N 1
ATOM 1400 C CA . ARG A 1 173 ? -18.735 1.172 17.948 1.00 46.84 173 ARG A CA 1
ATOM 1401 C C . ARG A 1 173 ? -19.421 1.325 19.303 1.00 46.84 173 ARG A C 1
ATOM 1403 O O . ARG A 1 173 ? -20.255 2.208 19.432 1.00 46.84 173 ARG A O 1
ATOM 1410 N N . THR A 1 174 ? -19.162 0.478 20.297 1.00 41.56 174 THR A N 1
ATOM 1411 C CA . THR A 1 174 ? -20.033 0.402 21.487 1.00 41.56 174 THR A CA 1
ATOM 1412 C C . THR A 1 174 ? -19.725 1.469 22.538 1.00 41.56 174 THR A C 1
ATOM 1414 O O . THR A 1 174 ? -20.618 1.859 23.288 1.00 41.56 174 THR A O 1
ATOM 1417 N N . HIS A 1 175 ? -18.500 2.001 22.578 1.00 43.06 175 HIS A N 1
ATOM 1418 C CA . HIS A 1 175 ? -18.138 3.061 23.529 1.00 43.06 175 HIS A CA 1
ATOM 1419 C C . HIS A 1 175 ? -18.705 4.446 23.182 1.00 43.06 175 HIS A C 1
ATOM 1421 O O . HIS A 1 175 ? -18.822 5.283 24.073 1.00 43.06 175 HIS A O 1
ATOM 1427 N N . THR A 1 176 ? -19.129 4.684 21.939 1.00 44.47 176 THR A N 1
ATOM 1428 C CA . THR A 1 176 ? -19.773 5.943 21.525 1.00 44.47 176 THR A CA 1
ATOM 1429 C C . THR A 1 176 ? -21.260 6.025 21.882 1.00 44.47 176 THR A C 1
ATOM 1431 O O . THR A 1 176 ? -21.806 7.124 21.895 1.00 44.47 176 THR A O 1
ATOM 1434 N N . TYR A 1 177 ? -21.915 4.909 22.229 1.00 42.03 177 TYR A N 1
ATOM 1435 C CA . TYR A 1 177 ? -23.351 4.879 22.564 1.00 42.03 177 TYR A CA 1
ATOM 1436 C C . TYR A 1 177 ? -23.660 4.753 24.063 1.00 42.03 177 TYR A C 1
ATOM 1438 O O . TYR A 1 177 ? -24.826 4.809 24.437 1.00 42.03 177 TYR A O 1
ATOM 1446 N N . LEU A 1 178 ? -22.652 4.585 24.924 1.00 39.41 178 LEU A N 1
ATOM 1447 C CA . LEU A 1 178 ? -22.852 4.381 26.369 1.00 39.41 178 LEU A CA 1
ATOM 1448 C C . LEU A 1 178 ? -22.545 5.617 27.232 1.00 39.41 178 LEU A C 1
ATOM 1450 O O . LEU A 1 178 ? -22.639 5.532 28.451 1.00 39.41 178 LEU A O 1
ATOM 1454 N N . ASN A 1 179 ? -22.212 6.755 26.613 1.00 38.66 179 ASN A N 1
ATOM 1455 C CA . ASN A 1 179 ? -21.918 8.020 27.301 1.00 38.66 179 ASN A CA 1
ATOM 1456 C C . ASN A 1 179 ? -22.919 9.153 26.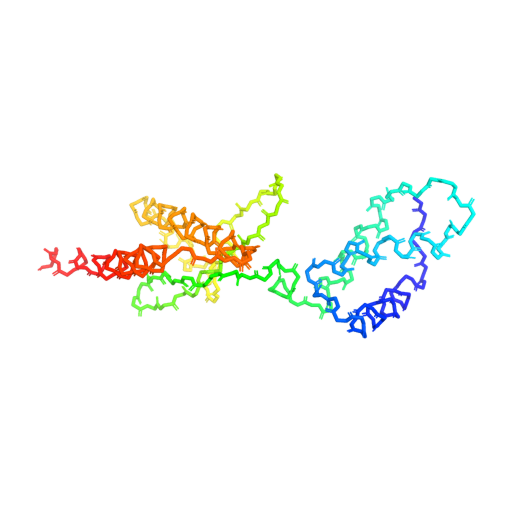983 1.00 38.66 179 ASN A C 1
ATOM 1458 O O . ASN A 1 179 ? -22.589 10.318 27.201 1.00 38.66 179 ASN A O 1
ATOM 1462 N N . ASN A 1 180 ? -24.119 8.826 26.487 1.00 38.00 180 ASN A N 1
ATOM 1463 C CA . ASN A 1 180 ? -25.241 9.768 26.364 1.00 38.00 180 ASN A CA 1
ATOM 1464 C C . ASN A 1 180 ? -26.358 9.409 27.341 1.00 38.00 180 ASN A C 1
ATOM 1466 O O . ASN A 1 180 ? -26.775 8.229 27.324 1.00 38.00 180 ASN A O 1
#

Secondary s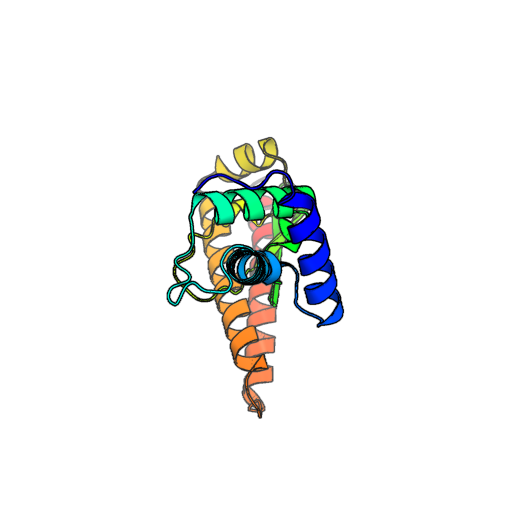tructure (DSSP, 8-state):
-PPPTTHHHHHHHHHHHHHHTT--HHHHHHHHHHHHHHHH-TT-S-----HHHHHHHHHHHHHHS-HHHHSPPPSEEEEEEETTEEEEEEE----S-----GGGGBSS--HHHHHHHTTSHHHHHHHHHHHHHHHHHHHHHHHHHH-SS--HHHHHHHHHHHHHHHHHHHHTTTTTSS--

pLDDT: mean 81.29, std 12.43, range [38.0, 96.75]

Radius of gyration: 21.2 Å; Cα contacts (8 Å, |Δi|>4): 135; chains: 1; bounding box: 56×46×52 Å

Sequence (180 aa):
MSIPENLFGMVLEIDKELINQGINPHVRYALASDEVLKRLYPNSPYITPDDSISDAIRQIYNQIYSLRDLQSPSVHVGAVIFRDIFFPLRIPVDFGYNPVNPVNLLEGITETQKQIFFSDKTESRRFFDQFIDLMDFAHGLHELQELISIPARTLEWWTMARQQLEAAAATGRTHTYLNN